Protein AF-A0AAZ3RAZ9-F1 (afdb_monomer_lite)

Radius of gyration: 48.39 Å; chains: 1; bounding box: 94×30×154 Å

pLDDT: mean 79.61, std 17.19, range [35.19, 98.0]

Sequence (248 aa):
VNNCWKNDLCHAQSRCPNQLPKTTVKLRAYICTSLRSNRAVQHELEGDISDKVTAQRIDKRCHHLRKVSDGISYYRGIFTDDNILHSQRQRAVSHKLRDEIEILLSTMSNEMWNQFNTVNVAFTNSMSETTKAKNRLQTHLAKEIFQTEMLIDSLKKALRDKECPLMVVQTRLDESTHRPTVELCRTTHTTEVKEIEDTIHKLHESVMEAENTLQKLVKTKAALEHDLSIKANSLKSFPSTPLLVGYT

Secondary structure (DSSP, 8-state):
-HHHHHHHHHHHHHSS--S--HHHHHHHHHHHHHHHHHHHHHHHHHHHHHHHHHHHHHHHHHHT--TT-TT--------SHHHHHHHHHHHHHHHHHHHHHHHHHHHHHHHHHHHHHHHHHHHHHHHHHHHHHHHHHHHHHHHHHHHHHHHHHHHHHHHHHHHHHHHHHHHHHHHHHTSSS--THHHHHHHHHHHHHHHHHHHHHHHHHHHHHHHHHHHHHHHHHHHHHHHHHHHHTS--S-------

Organism: Oncorhynchus tshawytscha (NCBI:txid74940)

Foldseek 3Di:
DVVVVVVVVVVVVVVPPPPPPPVVVVVVVVVVVLVVVVVVLVVVVVVVVVVVVVVVVVVVVVVPDDPPDPDDDDDDDDDDVVNVVVVVVSVVVVVVVVVVVVVVVVVVVVVVVVVLVVVLVVVVVVVVVVVVVLVVVVVVLVVLLVVLVVVLVVLVVVLVVLVVVLVVLVVVLVVVVPDPDDDPVNVVSVVVNVVSVVVNVVSVVVSVVSVVVSVVSVVVVVVSVVVVVVVVVVVVPDPPDDPCPDPD

Structure (mmCIF, N/CA/C/O backbone):
data_AF-A0AAZ3RAZ9-F1
#
_entry.id   AF-A0AAZ3RAZ9-F1
#
loop_
_atom_site.group_PDB
_atom_site.id
_atom_site.type_symbol
_atom_site.label_atom_id
_atom_site.label_alt_id
_atom_site.label_comp_id
_atom_site.label_asym_id
_atom_site.label_entity_id
_atom_site.label_seq_id
_atom_site.pdbx_PDB_ins_code
_atom_site.Cartn_x
_atom_site.Cartn_y
_atom_site.Cartn_z
_atom_site.occupancy
_atom_site.B_iso_or_equiv
_atom_site.auth_seq_id
_atom_site.auth_comp_id
_atom_site.auth_asym_id
_atom_site.auth_atom_id
_atom_site.pdbx_PDB_model_num
ATOM 1 N N . VAL A 1 1 ? -2.125 13.253 7.226 1.00 46.16 1 VAL A N 1
ATOM 2 C CA . VAL A 1 1 ? -1.883 11.993 6.476 1.00 46.16 1 VAL A CA 1
ATOM 3 C C . VAL A 1 1 ? -1.614 12.236 4.986 1.00 46.16 1 VAL A C 1
ATOM 5 O O . VAL A 1 1 ? -0.707 11.614 4.452 1.00 46.16 1 VAL A O 1
ATOM 8 N N . ASN A 1 2 ? -2.259 13.220 4.341 1.00 39.34 2 ASN A N 1
ATOM 9 C CA . ASN A 1 2 ? -2.015 13.588 2.930 1.00 39.34 2 ASN A CA 1
ATOM 10 C C . ASN A 1 2 ? -0.568 13.985 2.563 1.00 39.34 2 ASN A C 1
ATOM 12 O O . ASN A 1 2 ? -0.180 13.828 1.411 1.00 39.34 2 ASN A O 1
ATOM 16 N N . ASN A 1 3 ? 0.246 14.450 3.517 1.00 40.31 3 ASN A N 1
ATOM 17 C CA . ASN A 1 3 ? 1.623 14.886 3.240 1.00 40.31 3 ASN A CA 1
ATOM 18 C C . ASN A 1 3 ? 2.641 13.736 3.171 1.00 40.31 3 ASN A C 1
ATOM 20 O O . ASN A 1 3 ? 3.676 13.898 2.539 1.00 40.31 3 ASN A O 1
ATOM 24 N N . CYS A 1 4 ? 2.353 12.576 3.773 1.00 39.44 4 CYS A N 1
ATOM 25 C CA . CYS A 1 4 ? 3.265 11.426 3.726 1.00 39.44 4 CYS A CA 1
ATOM 26 C C . CYS A 1 4 ? 3.203 10.752 2.348 1.00 39.44 4 CYS A C 1
ATOM 28 O O . CYS A 1 4 ? 4.223 10.578 1.704 1.00 39.44 4 CYS A O 1
ATOM 30 N N . TRP A 1 5 ? 1.993 10.533 1.820 1.00 40.19 5 TRP A N 1
ATOM 31 C CA . TRP A 1 5 ? 1.785 9.918 0.502 1.00 40.19 5 TRP A CA 1
ATOM 32 C C . TRP A 1 5 ? 2.210 10.820 -0.653 1.00 40.19 5 TRP A C 1
ATOM 34 O O . TRP A 1 5 ? 2.769 10.328 -1.625 1.00 40.19 5 TRP A O 1
ATOM 44 N N . LYS A 1 6 ? 2.004 12.142 -0.544 1.00 40.75 6 LYS A N 1
ATOM 45 C CA . LYS A 1 6 ? 2.563 13.095 -1.514 1.00 40.75 6 LYS A CA 1
ATOM 46 C C . LYS A 1 6 ? 4.088 13.047 -1.506 1.00 40.75 6 LYS A C 1
ATOM 48 O O . LYS A 1 6 ? 4.676 13.071 -2.577 1.00 40.75 6 LYS A O 1
ATOM 53 N N . ASN A 1 7 ? 4.711 12.927 -0.332 1.00 44.19 7 ASN A N 1
ATOM 54 C CA . ASN A 1 7 ? 6.161 12.789 -0.220 1.00 44.19 7 ASN A CA 1
ATOM 55 C C . ASN A 1 7 ? 6.669 11.434 -0.706 1.00 44.19 7 ASN A C 1
ATOM 57 O O . ASN A 1 7 ? 7.716 11.421 -1.329 1.00 44.19 7 ASN A O 1
ATOM 61 N N . ASP A 1 8 ? 5.944 10.334 -0.505 1.00 42.62 8 ASP A N 1
ATOM 62 C CA . ASP A 1 8 ? 6.357 9.000 -0.960 1.00 42.62 8 ASP A CA 1
ATOM 63 C C . ASP A 1 8 ? 6.159 8.820 -2.469 1.00 42.62 8 ASP A C 1
ATOM 65 O O . ASP A 1 8 ? 7.031 8.268 -3.138 1.00 42.62 8 ASP A O 1
ATOM 69 N N . LEU A 1 9 ? 5.075 9.361 -3.041 1.00 39.72 9 LEU A N 1
ATOM 70 C CA . LEU A 1 9 ? 4.884 9.419 -4.493 1.00 39.72 9 LEU A CA 1
ATOM 71 C C . LEU A 1 9 ? 5.899 10.380 -5.129 1.00 39.72 9 LEU A C 1
ATOM 73 O O . LEU A 1 9 ? 6.530 10.023 -6.117 1.00 39.72 9 LEU A O 1
ATOM 77 N N . CYS A 1 10 ? 6.143 11.553 -4.527 1.00 39.25 10 CYS A N 1
ATOM 78 C CA . CYS A 1 10 ? 7.214 12.452 -4.958 1.00 39.25 10 CYS A CA 1
ATOM 79 C C . CYS A 1 10 ? 8.600 11.835 -4.762 1.00 39.25 10 CYS A C 1
ATOM 81 O O . CYS A 1 10 ? 9.463 12.095 -5.589 1.00 39.25 10 CYS A O 1
ATOM 83 N N . HIS A 1 11 ? 8.847 11.011 -3.738 1.00 40.47 11 HIS A N 1
ATOM 84 C CA . HIS A 1 11 ? 10.119 10.310 -3.533 1.00 40.47 11 HIS A CA 1
ATOM 85 C C . HIS A 1 11 ? 10.305 9.150 -4.508 1.00 40.47 11 HIS A C 1
ATOM 87 O O . HIS A 1 11 ? 11.416 8.954 -4.993 1.00 40.47 11 HIS A O 1
ATOM 93 N N . ALA A 1 12 ? 9.241 8.428 -4.858 1.00 42.59 12 ALA A N 1
ATOM 94 C CA . ALA A 1 12 ? 9.261 7.435 -5.927 1.00 42.59 12 ALA A CA 1
ATOM 95 C C . ALA A 1 12 ? 9.465 8.098 -7.301 1.00 42.59 12 ALA A C 1
ATOM 97 O O . ALA A 1 12 ? 10.216 7.591 -8.131 1.00 42.59 12 ALA A O 1
ATOM 98 N N . GLN A 1 13 ? 8.881 9.279 -7.517 1.00 38.94 13 GLN A N 1
ATOM 99 C CA . GLN A 1 13 ? 8.977 10.034 -8.768 1.00 38.94 13 GLN A CA 1
ATOM 100 C C . GLN A 1 13 ? 10.267 10.862 -8.888 1.00 38.94 13 GLN A C 1
ATOM 102 O O . GLN A 1 13 ? 10.727 11.105 -9.997 1.00 38.94 13 GLN A O 1
ATOM 107 N N . SER A 1 14 ? 10.907 11.222 -7.770 1.00 39.34 14 SER A N 1
ATOM 108 C CA . SER A 1 14 ? 12.265 11.795 -7.733 1.00 39.34 14 SER A CA 1
ATOM 109 C C . SER A 1 14 ? 13.372 10.733 -7.685 1.00 39.34 14 SER A C 1
ATOM 111 O O . SER A 1 14 ? 14.520 11.049 -7.992 1.00 39.34 14 SER A O 1
ATOM 113 N N . ARG A 1 15 ? 13.040 9.467 -7.379 1.00 40.44 15 ARG A N 1
ATOM 114 C CA . ARG A 1 15 ? 13.897 8.290 -7.634 1.00 40.44 15 ARG A CA 1
ATOM 115 C C . ARG A 1 15 ? 13.679 7.647 -8.997 1.00 40.44 15 ARG A C 1
ATOM 117 O O . ARG A 1 15 ? 14.471 6.787 -9.364 1.00 40.44 15 ARG A O 1
ATOM 124 N N . CYS A 1 16 ? 12.666 8.053 -9.756 1.00 39.09 16 CYS A N 1
ATOM 125 C CA . CYS A 1 16 ? 12.669 7.832 -11.194 1.00 39.09 16 CYS A CA 1
ATOM 126 C C . CYS A 1 16 ? 13.690 8.815 -11.768 1.00 39.09 16 CYS A C 1
ATOM 128 O O . CYS A 1 16 ? 13.460 10.027 -11.706 1.00 39.09 16 CYS A O 1
ATOM 130 N N . PRO A 1 17 ? 14.832 8.356 -12.302 1.00 44.03 17 PRO A N 1
ATOM 131 C CA . PRO A 1 17 ? 15.705 9.254 -13.016 1.00 44.03 17 PRO A CA 1
ATOM 132 C C . PRO A 1 17 ? 14.925 9.685 -14.262 1.00 44.03 17 PRO A C 1
ATOM 134 O O . PRO A 1 17 ? 14.897 8.984 -15.263 1.00 44.03 17 PRO A O 1
ATOM 137 N N . ASN A 1 18 ? 14.346 10.887 -14.235 1.00 44.31 18 ASN A N 1
ATOM 138 C CA . ASN A 1 18 ? 13.950 11.618 -15.446 1.00 44.31 18 ASN A CA 1
ATOM 139 C C . ASN A 1 18 ? 15.169 11.969 -16.328 1.00 44.31 18 ASN A C 1
ATOM 141 O O . ASN A 1 18 ? 15.064 12.684 -17.321 1.00 44.31 18 ASN A O 1
ATOM 145 N N . GLN A 1 19 ? 16.351 11.460 -15.983 1.00 49.38 19 GLN A N 1
ATOM 146 C CA . GLN A 1 19 ? 17.444 11.284 -16.911 1.00 49.38 19 GLN A CA 1
ATOM 147 C C . GLN A 1 19 ? 17.144 10.054 -17.758 1.00 49.38 19 GLN A C 1
ATOM 149 O O . GLN A 1 19 ? 17.388 8.924 -17.341 1.00 49.38 19 GLN A O 1
ATOM 154 N N . LEU A 1 20 ? 16.699 10.310 -18.993 1.00 49.00 20 LEU A N 1
ATOM 155 C CA . LEU A 1 20 ? 17.083 9.488 -20.140 1.00 49.00 20 LEU A CA 1
ATOM 156 C C . LEU A 1 20 ? 18.480 8.904 -19.850 1.00 49.00 20 LEU A C 1
ATOM 158 O O . LEU A 1 20 ? 19.385 9.698 -19.550 1.00 49.00 20 LEU A O 1
ATOM 162 N N . PRO A 1 21 ? 18.652 7.565 -19.833 1.00 59.22 21 PRO A N 1
ATOM 163 C CA . PRO A 1 21 ? 19.881 6.924 -19.379 1.00 59.22 21 PRO A CA 1
ATOM 164 C C . PRO A 1 21 ? 21.080 7.661 -19.970 1.00 59.22 21 PRO A C 1
ATOM 166 O O . PRO A 1 21 ? 21.053 7.960 -21.161 1.00 59.22 21 PRO A O 1
ATOM 169 N N . LYS A 1 22 ? 22.118 8.009 -19.195 1.00 58.22 22 LYS A N 1
ATOM 170 C CA . LYS A 1 22 ? 23.267 8.810 -19.696 1.00 58.22 22 LYS A CA 1
ATOM 171 C C . LYS A 1 22 ? 23.860 8.256 -21.011 1.00 58.22 22 LYS A C 1
ATOM 173 O O . LYS A 1 22 ? 24.484 8.990 -21.774 1.00 58.22 22 LYS A O 1
ATOM 178 N N . THR A 1 23 ? 23.632 6.973 -21.284 1.00 55.59 23 THR A N 1
ATOM 179 C CA . THR A 1 23 ? 23.879 6.258 -22.540 1.00 55.59 23 THR A CA 1
ATOM 180 C C . THR A 1 23 ? 23.038 6.742 -23.732 1.00 55.59 23 THR A C 1
ATOM 182 O O . THR A 1 23 ? 23.600 6.932 -24.801 1.00 55.59 23 THR A O 1
ATOM 185 N N . THR A 1 24 ? 21.744 7.034 -23.581 1.00 55.00 24 THR A N 1
ATOM 186 C CA . THR A 1 24 ? 20.857 7.538 -24.657 1.00 55.00 24 THR A CA 1
ATOM 187 C C . THR A 1 24 ? 21.245 8.926 -25.180 1.00 55.00 24 THR A C 1
ATOM 189 O O . THR A 1 24 ? 21.227 9.160 -26.389 1.00 55.00 24 THR A O 1
ATOM 192 N N . VAL A 1 25 ? 21.669 9.843 -24.303 1.00 64.69 25 VAL A N 1
ATOM 193 C CA . VAL A 1 25 ? 22.163 11.173 -24.714 1.00 64.69 25 VAL A CA 1
ATOM 194 C C . VAL A 1 25 ? 23.488 11.049 -25.475 1.00 64.69 25 VAL A C 1
ATOM 196 O O . VAL A 1 25 ? 23.673 11.696 -26.508 1.00 64.69 25 VAL A O 1
ATOM 199 N N . LYS A 1 26 ? 24.384 10.165 -25.015 1.00 68.25 26 LYS A N 1
ATOM 200 C CA . LYS A 1 26 ? 25.640 9.846 -25.712 1.00 68.25 26 LYS A CA 1
ATOM 201 C C . LYS A 1 26 ? 25.393 9.183 -27.071 1.00 68.25 26 LYS A C 1
ATOM 203 O O . LYS A 1 26 ? 26.018 9.580 -28.050 1.00 68.25 26 LYS A O 1
ATOM 208 N N . LEU A 1 27 ? 24.447 8.245 -27.147 1.00 63.56 27 LEU A N 1
ATOM 209 C CA . LEU A 1 27 ? 24.055 7.547 -28.374 1.00 63.56 27 LEU A CA 1
ATOM 210 C C . LEU A 1 27 ? 23.570 8.534 -29.442 1.00 63.56 27 LEU A C 1
ATOM 212 O O . LEU A 1 27 ? 24.045 8.510 -30.575 1.00 63.56 27 LEU A O 1
ATOM 216 N N . ARG A 1 28 ? 22.674 9.457 -29.073 1.00 73.00 28 ARG A N 1
ATOM 217 C CA . ARG A 1 28 ? 22.153 10.472 -29.998 1.00 73.00 28 ARG A CA 1
ATOM 218 C C . ARG A 1 28 ? 23.264 11.363 -30.555 1.00 73.00 28 ARG A C 1
ATOM 220 O O . ARG A 1 28 ? 23.291 11.620 -31.756 1.00 73.00 28 ARG A O 1
ATOM 227 N N . ALA A 1 29 ? 24.181 11.826 -29.705 1.00 72.75 29 ALA A N 1
ATOM 228 C CA . ALA A 1 29 ? 25.306 12.657 -30.137 1.00 72.75 29 ALA A CA 1
ATOM 229 C C . ALA A 1 29 ? 26.246 11.898 -31.089 1.00 72.75 29 ALA A C 1
ATOM 231 O O . ALA A 1 29 ? 26.673 12.438 -32.113 1.00 72.75 29 ALA A O 1
ATOM 232 N N . TYR A 1 30 ? 26.516 10.631 -30.781 1.00 73.75 30 TYR A N 1
ATOM 233 C CA . TYR A 1 30 ? 27.360 9.771 -31.596 1.00 73.75 30 TYR A CA 1
ATOM 234 C C . TYR A 1 30 ? 26.738 9.497 -32.980 1.00 73.75 30 TYR A C 1
ATOM 236 O O . TYR A 1 30 ? 27.384 9.724 -34.005 1.00 73.75 30 TYR A O 1
ATOM 244 N N . ILE A 1 31 ? 25.454 9.117 -33.032 1.00 73.94 31 ILE A N 1
ATOM 245 C CA . ILE A 1 31 ? 24.715 8.867 -34.284 1.00 73.94 31 ILE A CA 1
ATOM 246 C C . ILE A 1 31 ? 24.687 10.121 -35.166 1.00 73.94 31 ILE A C 1
ATOM 248 O O . ILE A 1 31 ? 25.007 10.050 -36.352 1.00 73.94 31 ILE A O 1
ATOM 252 N N . CYS A 1 32 ? 24.368 11.287 -34.596 1.00 78.69 32 CYS A N 1
ATOM 253 C CA . CYS A 1 32 ? 24.348 12.550 -35.338 1.00 78.69 32 CYS A CA 1
ATOM 254 C C . CYS A 1 32 ? 25.708 12.889 -35.966 1.00 78.69 32 CYS A C 1
ATOM 256 O O . CYS A 1 32 ? 25.762 13.440 -37.065 1.00 78.69 32 CYS A O 1
ATOM 258 N N . THR A 1 33 ? 26.802 12.567 -35.277 1.00 80.56 33 THR A N 1
ATOM 259 C CA . THR A 1 33 ? 28.162 12.836 -35.760 1.00 80.56 33 THR A CA 1
ATOM 260 C C . THR A 1 33 ? 28.535 11.878 -36.893 1.00 80.56 33 THR A C 1
ATOM 262 O O . THR A 1 33 ? 29.044 12.310 -37.927 1.00 80.56 33 THR A O 1
ATOM 265 N N . SER A 1 34 ? 28.187 10.596 -36.751 1.00 72.50 34 SER A N 1
ATOM 266 C CA . SER A 1 34 ? 28.401 9.577 -37.784 1.00 72.50 34 SER A CA 1
ATOM 267 C C . SER A 1 34 ? 27.614 9.871 -39.069 1.00 72.50 34 SER A C 1
ATOM 269 O O . SER A 1 34 ? 28.180 9.846 -40.161 1.00 72.50 34 SER A O 1
ATOM 271 N N . LEU A 1 35 ? 26.335 10.252 -38.954 1.00 82.31 35 LEU A N 1
ATOM 272 C CA . LEU A 1 35 ? 25.501 10.618 -40.108 1.00 82.31 35 LEU A CA 1
ATOM 273 C C . LEU A 1 35 ? 26.071 11.809 -40.889 1.00 82.31 35 LEU A C 1
ATOM 275 O O . LEU A 1 35 ? 26.029 11.814 -42.118 1.00 82.31 35 LEU A O 1
ATOM 279 N N . ARG A 1 36 ? 26.639 12.801 -40.192 1.00 85.25 36 ARG A N 1
ATOM 280 C CA . ARG A 1 36 ? 27.298 13.949 -40.834 1.00 85.25 36 ARG A CA 1
ATOM 281 C C . ARG A 1 36 ? 28.539 13.528 -41.618 1.00 85.25 36 ARG A C 1
ATOM 283 O O . ARG A 1 36 ? 28.706 13.975 -42.747 1.00 85.25 36 ARG A O 1
ATOM 290 N N . SER A 1 37 ? 29.368 12.651 -41.052 1.00 80.44 37 SER A N 1
ATOM 291 C CA . SER A 1 37 ? 30.570 12.149 -41.728 1.00 80.44 37 SER A CA 1
ATOM 292 C C . SER A 1 37 ? 30.227 11.304 -42.960 1.00 80.44 37 SER A C 1
ATOM 294 O O . SER A 1 37 ? 30.801 11.522 -44.022 1.00 80.44 37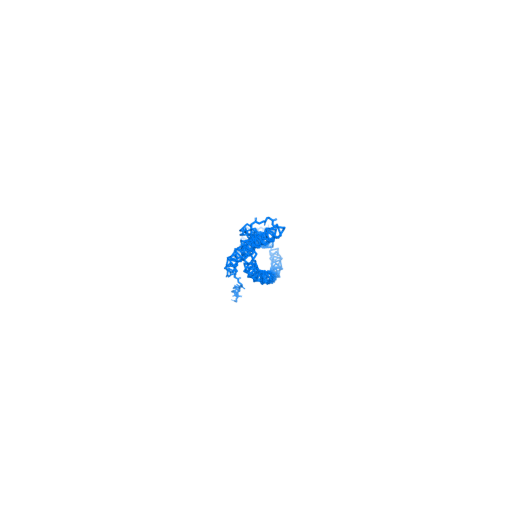 SER A O 1
ATOM 296 N N . ASN A 1 38 ? 29.229 10.418 -42.870 1.00 79.81 38 ASN A N 1
ATOM 297 C CA . ASN A 1 38 ? 28.792 9.611 -44.015 1.00 79.81 38 ASN A CA 1
ATOM 298 C C . ASN A 1 38 ? 28.234 10.472 -45.155 1.00 79.81 38 ASN A C 1
ATOM 300 O O . ASN A 1 38 ? 28.500 10.196 -46.321 1.00 79.81 38 ASN A O 1
ATOM 304 N N . ARG A 1 39 ? 27.495 11.536 -44.822 1.00 87.69 39 ARG A N 1
ATOM 305 C CA . ARG A 1 39 ? 26.964 12.470 -45.819 1.00 87.69 39 ARG A CA 1
ATOM 306 C C . ARG A 1 39 ? 28.066 13.282 -46.505 1.00 87.69 39 ARG A C 1
ATOM 308 O O . ARG A 1 39 ? 27.949 13.558 -47.692 1.00 87.69 39 ARG A O 1
ATOM 315 N N . ALA A 1 40 ? 29.133 13.635 -45.788 1.00 84.81 40 ALA A N 1
ATOM 316 C CA . ALA A 1 40 ? 30.298 14.294 -46.380 1.00 84.81 40 ALA A CA 1
ATOM 317 C C . ALA A 1 40 ? 31.011 13.378 -47.390 1.00 84.81 40 ALA A C 1
ATOM 319 O O . ALA A 1 40 ? 31.216 13.778 -48.531 1.00 84.81 40 ALA A O 1
ATOM 320 N N . VAL A 1 41 ? 31.273 12.122 -47.013 1.00 79.88 41 VAL A N 1
ATOM 321 C CA . VAL A 1 41 ? 31.887 11.123 -47.910 1.00 79.88 41 VAL A CA 1
ATOM 322 C C . VAL A 1 41 ? 31.002 10.835 -49.125 1.00 79.88 41 VAL A C 1
ATOM 324 O O . VAL A 1 41 ? 31.504 10.670 -50.232 1.00 79.88 41 VAL A O 1
ATOM 327 N N . GLN A 1 42 ? 29.678 10.794 -48.950 1.00 85.75 42 GLN A N 1
ATOM 328 C CA . GLN A 1 42 ? 28.752 10.649 -50.074 1.00 85.75 42 GLN A CA 1
ATOM 329 C C . GLN A 1 42 ? 28.907 11.798 -51.080 1.00 85.75 42 GLN A C 1
ATOM 331 O O . GLN A 1 42 ? 29.004 11.537 -52.275 1.00 85.75 42 GLN A O 1
ATOM 336 N N . HIS A 1 43 ? 28.967 13.045 -50.608 1.00 87.81 43 HIS A N 1
ATOM 337 C CA . HIS A 1 43 ? 29.163 14.199 -51.485 1.00 87.81 43 HIS A CA 1
ATOM 338 C C . HIS A 1 43 ? 30.512 14.166 -52.214 1.00 87.81 43 HIS A C 1
ATOM 340 O O . HIS A 1 43 ? 30.565 14.511 -53.392 1.00 87.81 43 HIS A O 1
ATOM 346 N N . GLU A 1 44 ? 31.583 13.713 -51.558 1.00 83.06 44 GLU A N 1
ATOM 347 C CA . GLU A 1 44 ? 32.884 13.517 -52.213 1.00 83.06 44 GLU A CA 1
ATOM 348 C C . GLU A 1 44 ? 32.805 12.462 -53.326 1.00 83.06 44 GLU A C 1
ATOM 350 O O . GLU A 1 44 ? 33.275 12.697 -54.434 1.00 83.06 44 GLU A O 1
ATOM 355 N N . LEU A 1 45 ? 32.131 11.333 -53.081 1.00 79.81 45 LEU A N 1
ATOM 356 C CA . LEU A 1 45 ? 31.944 10.280 -54.085 1.00 79.81 45 LEU A CA 1
ATOM 357 C C . LEU A 1 45 ? 31.074 10.722 -55.271 1.00 79.81 45 LEU A C 1
ATOM 359 O O . LEU A 1 45 ? 31.333 10.333 -56.410 1.00 79.81 45 LEU A O 1
ATOM 363 N N . GLU A 1 46 ? 30.035 11.517 -55.017 1.00 84.75 46 GLU A N 1
ATOM 364 C CA . GLU A 1 46 ? 29.214 12.131 -56.066 1.00 84.75 46 GLU A CA 1
ATOM 365 C C . GLU A 1 46 ? 30.051 13.091 -56.931 1.00 84.75 46 GLU A C 1
ATOM 367 O O . GLU A 1 46 ? 29.916 13.087 -58.159 1.00 84.75 46 GLU A O 1
ATOM 372 N N . GLY A 1 47 ? 30.965 13.844 -56.304 1.00 81.56 47 GLY A 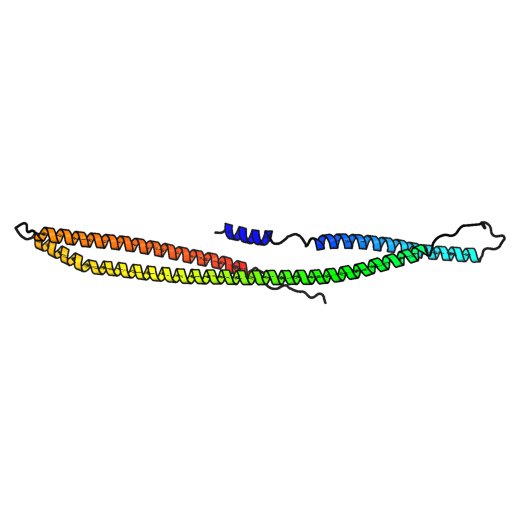N 1
ATOM 373 C CA . GLY A 1 47 ? 31.982 14.652 -56.981 1.00 81.56 47 GLY A CA 1
ATOM 374 C C . GLY A 1 47 ? 32.903 13.807 -57.862 1.00 81.56 47 GLY A C 1
ATOM 375 O O . GLY A 1 47 ? 32.976 14.043 -59.067 1.00 81.56 47 GLY A O 1
ATOM 376 N N . ASP A 1 48 ? 33.497 12.748 -57.307 1.00 81.50 48 ASP A N 1
ATOM 377 C CA . ASP A 1 48 ? 34.382 11.821 -58.028 1.00 81.50 48 ASP A CA 1
ATOM 378 C C . ASP A 1 48 ? 33.701 11.194 -59.260 1.00 81.50 48 ASP A C 1
ATOM 380 O O . ASP A 1 48 ? 34.335 10.972 -60.293 1.00 81.50 48 ASP A O 1
ATOM 384 N N . ILE A 1 49 ? 32.401 10.884 -59.185 1.00 80.12 49 ILE A N 1
ATOM 385 C CA . ILE A 1 49 ? 31.644 10.355 -60.331 1.00 80.12 49 ILE A CA 1
ATOM 386 C C . ILE A 1 49 ? 31.523 11.409 -61.439 1.00 80.12 49 ILE A C 1
ATOM 388 O O . ILE A 1 49 ? 31.737 11.089 -62.612 1.00 80.12 49 ILE A O 1
ATOM 392 N N . SER A 1 50 ? 31.210 12.657 -61.086 1.00 79.25 50 SER A N 1
ATOM 393 C CA . SER A 1 50 ? 31.175 13.777 -62.036 1.00 79.25 50 SER A CA 1
ATOM 394 C C . SER A 1 50 ? 32.554 14.025 -62.661 1.00 79.25 50 SER A C 1
ATOM 396 O O . SER A 1 50 ? 32.685 14.206 -63.879 1.00 79.25 50 SER A O 1
ATOM 398 N N . ASP A 1 51 ? 33.604 13.938 -61.849 1.00 80.94 51 ASP A N 1
ATOM 399 C CA . ASP A 1 51 ? 34.983 14.102 -62.292 1.00 80.94 51 ASP A CA 1
ATOM 400 C C . ASP A 1 51 ? 35.422 12.959 -63.206 1.00 80.94 51 ASP A C 1
ATOM 402 O O . ASP A 1 51 ? 36.092 13.214 -64.202 1.00 80.94 51 ASP A O 1
ATOM 406 N N . LYS A 1 52 ? 34.953 11.721 -62.992 1.00 82.00 52 LYS A N 1
ATOM 407 C CA . LYS A 1 52 ? 35.177 10.597 -63.921 1.00 82.00 52 LYS A CA 1
ATOM 408 C C . LYS A 1 52 ? 34.540 10.814 -65.294 1.00 82.00 52 LYS A C 1
ATOM 410 O O . LYS A 1 52 ? 35.130 10.422 -66.301 1.00 82.00 52 LYS A O 1
ATOM 415 N N . VAL A 1 53 ? 33.375 11.461 -65.375 1.00 79.00 53 VAL A N 1
ATOM 416 C CA . VAL A 1 53 ? 32.758 11.830 -66.667 1.00 79.00 53 VAL A CA 1
ATOM 417 C C . VAL A 1 53 ? 33.602 12.887 -67.384 1.00 79.00 53 VAL A C 1
ATOM 419 O O . VAL A 1 53 ? 33.800 12.820 -68.601 1.00 79.00 53 VAL A O 1
ATOM 422 N N . THR A 1 54 ? 34.138 13.847 -66.632 1.00 80.38 54 THR A N 1
ATOM 423 C CA . THR A 1 54 ? 35.045 14.874 -67.157 1.00 80.38 54 THR A CA 1
ATOM 424 C C . THR A 1 54 ? 36.383 14.268 -67.585 1.00 80.38 54 THR A C 1
ATOM 426 O O . THR A 1 54 ? 36.844 14.545 -68.692 1.00 80.38 54 THR A O 1
ATOM 429 N N . ALA A 1 55 ? 36.949 13.362 -66.788 1.00 80.06 55 ALA A N 1
ATOM 430 C CA . ALA A 1 55 ? 38.145 12.591 -67.107 1.00 80.06 55 ALA A CA 1
ATOM 431 C C . ALA A 1 55 ? 37.947 11.780 -68.390 1.00 80.06 55 ALA A C 1
ATOM 433 O O . ALA A 1 55 ? 38.758 11.888 -69.298 1.00 80.06 55 ALA A O 1
ATOM 434 N N . GLN A 1 56 ? 36.807 11.103 -68.563 1.00 81.94 56 GLN A N 1
ATOM 435 C CA . GLN A 1 56 ? 36.501 10.382 -69.802 1.00 81.94 56 GLN A CA 1
ATOM 436 C C . GLN A 1 56 ? 36.444 11.314 -71.029 1.00 81.94 56 GLN A C 1
ATOM 438 O O . GLN A 1 56 ? 36.840 10.929 -72.132 1.00 81.94 56 GLN A O 1
ATOM 443 N N . ARG A 1 57 ? 35.939 12.547 -70.878 1.00 80.81 57 ARG A N 1
ATOM 444 C CA . ARG A 1 57 ? 35.963 13.553 -71.958 1.00 80.81 57 ARG A CA 1
ATOM 445 C C . ARG A 1 57 ? 37.389 14.008 -72.267 1.00 80.81 57 ARG A C 1
ATOM 447 O O . ARG A 1 57 ? 37.726 14.161 -73.441 1.00 80.81 57 ARG A O 1
ATOM 454 N N . ILE A 1 58 ? 38.210 14.201 -71.237 1.00 80.25 58 ILE A N 1
ATOM 455 C CA . ILE A 1 58 ? 39.632 14.531 -71.369 1.00 80.25 58 ILE A CA 1
ATOM 456 C C . ILE A 1 58 ? 40.376 13.377 -72.052 1.00 80.25 58 ILE A C 1
ATOM 458 O O . ILE A 1 58 ? 41.078 13.630 -73.020 1.00 80.25 58 ILE A O 1
ATOM 462 N N . ASP A 1 59 ? 40.139 12.122 -71.669 1.00 81.94 59 ASP A N 1
ATOM 463 C CA . ASP A 1 59 ? 40.737 10.932 -72.286 1.00 81.94 59 ASP A CA 1
ATOM 464 C C . ASP A 1 59 ? 40.365 10.812 -73.763 1.00 81.94 59 ASP A C 1
ATOM 466 O O . ASP A 1 59 ? 41.227 10.582 -74.612 1.00 81.94 59 ASP A O 1
ATOM 470 N N . LYS A 1 60 ? 39.089 11.047 -74.103 1.00 82.75 60 LYS A N 1
ATOM 471 C CA . LYS A 1 60 ? 38.653 11.122 -75.503 1.00 82.75 60 LYS A CA 1
ATOM 472 C C . LYS A 1 60 ? 39.393 12.226 -76.246 1.00 82.75 60 LYS A C 1
ATOM 474 O O . LYS A 1 60 ? 39.827 11.995 -77.366 1.00 82.75 60 LYS A O 1
ATOM 479 N N . ARG A 1 61 ? 39.573 13.411 -75.659 1.00 79.31 61 ARG A N 1
ATOM 480 C CA . ARG A 1 61 ? 40.361 14.491 -76.275 1.00 79.31 61 ARG A CA 1
ATOM 481 C C . ARG A 1 61 ? 41.825 14.078 -76.454 1.00 79.31 61 ARG A C 1
ATOM 483 O O . ARG A 1 61 ? 42.354 14.253 -77.547 1.00 79.31 61 ARG A O 1
ATOM 490 N N . CYS A 1 62 ? 42.442 13.491 -75.430 1.00 73.62 62 CYS A N 1
ATOM 491 C CA . CYS A 1 62 ? 43.815 12.993 -75.448 1.00 73.62 62 CYS A CA 1
ATOM 492 C C . CYS A 1 62 ? 44.032 11.929 -76.529 1.00 73.62 62 CYS A C 1
ATOM 494 O O . CYS A 1 62 ? 45.040 11.978 -77.227 1.00 73.62 62 CYS A O 1
ATOM 496 N N . HIS A 1 63 ? 43.065 11.029 -76.738 1.00 78.19 63 HIS A N 1
ATOM 497 C CA . HIS A 1 63 ? 43.114 10.014 -77.795 1.00 78.19 63 HIS A CA 1
ATOM 498 C C . HIS A 1 63 ? 43.254 10.615 -79.205 1.00 78.19 63 HIS A C 1
ATOM 500 O O . HIS A 1 63 ? 43.886 10.016 -80.071 1.00 78.19 63 HIS A O 1
ATOM 506 N N . HIS A 1 64 ? 42.704 11.811 -79.439 1.00 77.88 64 HIS A N 1
ATOM 507 C CA . HIS A 1 64 ? 42.773 12.498 -80.733 1.00 77.88 64 HIS A CA 1
ATOM 508 C C . HIS A 1 64 ? 43.983 13.444 -80.871 1.00 77.88 64 HIS A C 1
ATOM 510 O O . HIS A 1 64 ? 44.144 14.067 -81.927 1.00 77.88 64 HIS A O 1
ATOM 516 N N . LEU A 1 65 ? 44.832 13.577 -79.842 1.00 78.62 65 LEU A N 1
ATOM 517 C CA . LEU A 1 65 ? 46.033 14.414 -79.901 1.00 78.62 65 LEU A CA 1
ATOM 518 C C . LEU A 1 65 ? 47.099 13.780 -80.803 1.00 78.62 65 LEU A C 1
ATOM 520 O O . LEU A 1 65 ? 47.334 12.573 -80.794 1.00 78.62 65 LEU A O 1
ATOM 524 N N . ARG A 1 66 ? 47.782 14.619 -81.582 1.00 73.00 66 ARG A N 1
ATOM 525 C CA . ARG A 1 66 ? 48.921 14.251 -82.435 1.00 73.00 66 ARG A CA 1
ATOM 526 C C . ARG A 1 66 ? 50.133 15.088 -82.036 1.00 73.00 66 ARG A C 1
ATOM 528 O O . ARG A 1 66 ? 49.993 16.102 -81.367 1.00 73.00 66 ARG A O 1
ATOM 535 N N . LYS A 1 67 ? 51.333 14.709 -82.484 1.00 69.19 67 LYS A N 1
ATOM 536 C CA . LYS A 1 67 ? 52.599 15.383 -82.110 1.00 69.19 67 LYS A CA 1
ATOM 537 C C . LYS A 1 67 ? 52.663 16.887 -82.444 1.00 69.19 67 LYS A C 1
ATOM 539 O O . LYS A 1 67 ? 53.513 17.578 -81.907 1.00 69.19 67 LYS A O 1
ATOM 544 N N . VAL A 1 68 ? 51.786 17.365 -83.327 1.00 70.44 68 VAL A N 1
ATOM 545 C CA . VAL A 1 68 ? 51.650 18.772 -83.753 1.00 70.44 68 VAL A CA 1
ATOM 546 C C . VAL A 1 68 ? 50.433 19.475 -83.135 1.00 70.44 68 VAL A C 1
ATOM 548 O O . VAL A 1 68 ? 50.085 20.574 -83.546 1.00 70.44 68 VAL A O 1
ATOM 551 N N . SER A 1 69 ? 49.733 18.839 -82.195 1.00 76.62 69 SER A N 1
ATOM 552 C CA . SER A 1 69 ? 48.595 19.455 -81.513 1.00 76.62 69 SER A CA 1
ATOM 553 C C . SER A 1 69 ? 49.066 20.510 -80.507 1.00 76.62 69 SER A C 1
ATOM 555 O O . SER A 1 69 ? 49.978 20.254 -79.722 1.00 76.62 69 SER A O 1
ATOM 557 N N . ASP A 1 70 ? 48.412 21.672 -80.507 1.00 62.31 70 ASP A N 1
ATOM 558 C CA . ASP A 1 70 ? 48.705 22.764 -79.574 1.00 62.31 70 ASP A CA 1
ATOM 559 C C . ASP A 1 70 ? 48.424 22.377 -78.113 1.00 62.31 70 ASP A C 1
ATOM 561 O O . ASP A 1 70 ? 47.427 21.717 -77.800 1.00 62.31 70 ASP A O 1
ATOM 565 N N . GLY A 1 71 ? 49.296 22.835 -77.207 1.00 70.44 71 GLY A N 1
ATOM 566 C CA . GLY A 1 71 ? 49.134 22.682 -75.756 1.00 70.44 71 GLY A CA 1
ATOM 567 C C . GLY A 1 71 ? 49.728 21.408 -75.137 1.00 70.44 71 GLY A C 1
ATOM 568 O O . GLY A 1 71 ? 49.395 21.088 -73.998 1.00 70.44 71 GLY A O 1
ATOM 569 N N . ILE A 1 72 ? 50.600 20.677 -75.845 1.00 67.69 72 ILE A N 1
ATOM 570 C CA . ILE A 1 72 ? 51.328 19.523 -75.286 1.00 67.69 72 ILE A CA 1
ATOM 571 C C . ILE A 1 72 ? 52.522 20.019 -74.453 1.00 67.69 72 ILE A C 1
ATOM 573 O O . ILE A 1 72 ? 53.434 20.652 -74.978 1.00 67.69 72 ILE A O 1
ATOM 577 N N . SER A 1 73 ? 52.529 19.709 -73.155 1.00 71.06 73 SER A N 1
ATOM 578 C CA . SER A 1 73 ? 53.618 20.018 -72.218 1.00 71.06 73 SER A CA 1
ATOM 579 C C . SER A 1 73 ? 53.758 18.906 -71.169 1.00 71.06 73 SER A C 1
ATOM 581 O O . SER A 1 73 ? 52.904 18.023 -71.073 1.00 71.06 73 SER A O 1
ATOM 583 N N . TYR A 1 74 ? 54.841 18.917 -70.391 1.00 53.25 74 TYR A N 1
ATOM 584 C CA . TYR A 1 74 ? 55.059 17.953 -69.311 1.00 53.25 74 TYR A CA 1
ATOM 585 C C . TYR A 1 74 ? 54.247 18.336 -68.067 1.00 53.25 74 TYR A C 1
ATOM 587 O O . TYR A 1 74 ? 54.434 19.413 -67.504 1.00 53.25 74 TYR A O 1
ATOM 595 N N . TYR A 1 75 ? 53.390 17.422 -67.601 1.00 61.97 75 TYR A N 1
ATOM 596 C CA . TYR A 1 75 ? 52.582 17.585 -66.388 1.00 61.97 75 TYR A CA 1
ATOM 597 C C . TYR A 1 75 ? 52.822 16.420 -65.411 1.00 61.97 75 TYR A C 1
ATOM 599 O O . TYR A 1 75 ? 52.975 15.272 -65.827 1.00 61.97 75 TYR A O 1
ATOM 607 N N . ARG A 1 76 ? 52.867 16.708 -64.101 1.00 55.84 76 ARG A N 1
ATOM 608 C CA . ARG A 1 76 ? 53.005 15.716 -63.012 1.00 55.84 76 ARG A CA 1
ATOM 609 C C . ARG A 1 76 ? 51.615 15.271 -62.531 1.00 55.84 76 ARG A C 1
ATOM 611 O O . ARG A 1 76 ? 50.808 16.124 -62.180 1.00 55.84 76 ARG A O 1
ATOM 618 N N . GLY A 1 77 ? 51.348 13.963 -62.515 1.00 50.94 77 GLY A N 1
ATOM 619 C CA . GLY A 1 77 ? 50.050 13.374 -62.135 1.00 50.94 77 GLY A CA 1
ATOM 620 C C . GLY A 1 77 ? 49.930 13.028 -60.646 1.00 50.94 77 GLY A C 1
ATOM 621 O O . GLY A 1 77 ? 50.947 12.747 -60.008 1.00 50.94 77 GLY A O 1
ATOM 622 N N . ILE A 1 78 ? 48.702 13.056 -60.102 1.00 58.41 78 ILE A N 1
ATOM 623 C CA . ILE A 1 78 ? 48.416 12.856 -58.672 1.00 58.41 78 ILE A CA 1
ATOM 624 C C . ILE A 1 78 ? 47.037 12.174 -58.394 1.00 58.41 78 ILE A C 1
ATOM 626 O O . ILE A 1 78 ? 46.029 12.579 -58.961 1.00 58.41 78 ILE A O 1
ATOM 630 N N . PHE A 1 79 ? 47.080 11.193 -57.465 1.00 60.81 79 PHE A N 1
ATOM 631 C CA . PHE A 1 79 ? 46.102 10.553 -56.537 1.00 60.81 79 PHE A CA 1
ATOM 632 C C . PHE A 1 79 ? 44.748 9.965 -57.006 1.00 60.81 79 PHE A C 1
ATOM 634 O O . PHE A 1 79 ? 43.724 10.636 -56.985 1.00 60.81 79 PHE A O 1
ATOM 641 N N . THR A 1 80 ? 44.714 8.635 -57.197 1.00 63.47 80 THR A N 1
ATOM 642 C CA . THR A 1 80 ? 43.480 7.806 -57.232 1.00 63.47 80 THR A CA 1
ATOM 643 C C . THR A 1 80 ? 43.461 6.729 -56.131 1.00 63.47 80 THR A C 1
ATOM 645 O O . THR A 1 80 ? 42.397 6.379 -55.620 1.00 63.47 80 THR A O 1
ATOM 648 N N . ASP A 1 81 ? 44.632 6.227 -55.721 1.00 68.88 81 ASP A N 1
ATOM 649 C CA . ASP A 1 81 ? 44.751 5.159 -54.714 1.00 68.88 81 ASP A CA 1
ATOM 650 C C . ASP A 1 81 ? 44.418 5.628 -53.289 1.00 68.88 81 ASP A C 1
ATOM 652 O O . ASP A 1 81 ? 43.860 4.863 -52.498 1.00 68.88 81 ASP A O 1
ATOM 656 N N . ASP A 1 82 ? 44.672 6.901 -52.973 1.00 75.69 82 ASP A N 1
ATOM 657 C CA . ASP A 1 82 ? 44.352 7.477 -51.662 1.00 75.69 82 ASP A CA 1
ATOM 658 C C . ASP A 1 82 ? 42.839 7.509 -51.401 1.00 75.69 82 ASP A C 1
ATOM 660 O O . ASP A 1 82 ? 42.407 7.165 -50.299 1.00 75.69 82 ASP A O 1
ATOM 664 N N . ASN A 1 83 ? 42.018 7.802 -52.418 1.00 74.56 83 ASN A N 1
ATOM 665 C CA . ASN A 1 83 ? 40.553 7.776 -52.301 1.00 74.56 83 ASN A CA 1
ATOM 666 C C . ASN A 1 83 ? 40.040 6.349 -52.049 1.00 74.56 83 ASN A C 1
ATOM 668 O O . ASN A 1 83 ? 39.146 6.131 -51.225 1.00 74.56 83 ASN A O 1
ATOM 672 N N . ILE A 1 84 ? 40.636 5.350 -52.713 1.00 77.44 84 ILE A N 1
ATOM 673 C CA . ILE A 1 84 ? 40.281 3.936 -52.525 1.00 77.44 84 ILE A CA 1
ATOM 674 C C . ILE A 1 84 ? 40.635 3.488 -51.104 1.00 77.44 84 ILE A C 1
ATOM 676 O O . ILE A 1 84 ? 39.800 2.891 -50.415 1.00 77.44 84 ILE A O 1
ATOM 680 N N . LEU A 1 85 ? 41.844 3.804 -50.637 1.00 82.81 85 LEU A N 1
ATOM 681 C CA . LEU A 1 85 ? 42.306 3.444 -49.299 1.00 82.81 85 LEU A CA 1
ATOM 682 C C . LEU A 1 85 ? 41.500 4.162 -48.206 1.00 82.81 85 LEU A C 1
ATOM 684 O O . LEU A 1 85 ? 41.137 3.548 -47.199 1.00 82.81 85 LEU A O 1
ATOM 688 N N . HIS A 1 86 ? 41.166 5.438 -48.414 1.00 78.50 86 HIS A N 1
ATOM 689 C CA . HIS A 1 86 ? 40.309 6.208 -47.516 1.00 78.50 86 HIS A CA 1
ATOM 690 C C . HIS A 1 86 ? 38.904 5.595 -47.418 1.00 78.50 86 HIS A C 1
ATOM 692 O O . HIS A 1 86 ? 38.421 5.320 -46.316 1.00 78.50 86 HIS A O 1
ATOM 698 N N . SER A 1 87 ? 38.287 5.261 -48.558 1.00 78.56 87 SER A N 1
ATOM 699 C CA . SER A 1 87 ? 36.979 4.595 -48.613 1.00 78.56 87 SER A CA 1
ATOM 700 C C . SER A 1 87 ? 36.975 3.238 -47.897 1.00 78.56 87 SER A C 1
ATOM 702 O O . SER A 1 87 ? 36.034 2.906 -47.170 1.00 78.56 87 SER A O 1
ATOM 704 N N . GLN A 1 88 ? 38.029 2.433 -48.061 1.00 87.00 88 GLN A N 1
ATOM 705 C CA . GLN A 1 88 ? 38.153 1.141 -47.378 1.00 87.00 88 GLN A CA 1
ATOM 706 C C . GLN A 1 88 ? 38.264 1.300 -45.858 1.00 87.00 88 GLN A C 1
ATOM 708 O O . GLN A 1 88 ? 37.549 0.615 -45.121 1.00 87.00 88 GLN A O 1
ATOM 713 N N . ARG A 1 89 ? 39.098 2.235 -45.384 1.00 88.81 89 ARG A N 1
ATOM 714 C CA . ARG A 1 89 ? 39.222 2.544 -43.950 1.00 88.81 89 ARG A CA 1
ATOM 715 C C . ARG A 1 89 ? 37.887 2.993 -43.365 1.00 88.81 89 ARG A C 1
ATOM 717 O O . ARG A 1 89 ? 37.479 2.486 -42.321 1.00 88.81 89 ARG A O 1
ATOM 724 N N . GLN A 1 90 ? 37.175 3.872 -44.064 1.00 84.31 90 GLN A N 1
ATOM 725 C CA . GLN A 1 90 ? 35.897 4.385 -43.585 1.00 84.31 90 GLN A CA 1
ATOM 726 C C . GLN A 1 90 ? 34.816 3.297 -43.516 1.00 84.31 90 GLN A C 1
ATOM 728 O O . GLN A 1 90 ? 34.047 3.251 -42.554 1.00 84.31 90 GLN A O 1
ATOM 733 N N . ARG A 1 91 ? 34.788 2.360 -44.474 1.00 88.44 91 ARG A N 1
ATOM 734 C CA . ARG A 1 91 ? 33.884 1.198 -44.423 1.00 88.44 91 ARG A CA 1
ATOM 735 C C . ARG A 1 91 ? 34.185 0.268 -43.248 1.00 88.44 91 ARG A C 1
ATOM 737 O O . ARG A 1 91 ? 33.245 -0.174 -42.594 1.00 88.44 91 ARG A O 1
ATOM 744 N N . ALA A 1 92 ? 35.458 0.014 -42.942 1.00 92.00 92 ALA A N 1
ATOM 745 C CA . ALA A 1 92 ? 35.844 -0.805 -41.790 1.00 92.00 92 ALA A CA 1
ATOM 746 C C . ALA A 1 92 ? 35.413 -0.164 -40.457 1.00 92.00 92 ALA A C 1
ATOM 748 O O . ALA A 1 92 ? 34.850 -0.839 -39.596 1.00 92.00 92 ALA A O 1
ATOM 749 N N . VAL A 1 93 ? 35.602 1.153 -40.314 1.00 91.50 93 VAL A N 1
ATOM 750 C CA . VAL A 1 93 ? 35.126 1.911 -39.144 1.00 91.50 93 VAL A CA 1
ATOM 751 C C . VAL A 1 93 ? 33.598 1.875 -39.050 1.00 91.50 93 VAL A C 1
ATOM 753 O O . VAL A 1 93 ? 33.054 1.646 -37.971 1.00 91.50 93 VAL A O 1
ATOM 756 N N . SER A 1 94 ? 32.895 2.046 -40.175 1.00 92.44 94 SER A N 1
ATOM 757 C CA . SER A 1 94 ? 31.430 1.983 -40.213 1.00 92.44 94 SER A CA 1
ATOM 758 C C . SER A 1 94 ? 30.891 0.607 -39.816 1.00 92.44 94 SER A C 1
ATOM 760 O O . SER A 1 94 ? 29.906 0.542 -39.087 1.00 92.44 94 SER A O 1
ATOM 762 N N . HIS A 1 95 ? 31.536 -0.480 -40.250 1.00 92.75 95 HIS A N 1
ATOM 763 C CA . HIS A 1 95 ? 31.147 -1.839 -39.867 1.00 92.75 95 HIS A CA 1
ATOM 764 C C . HIS A 1 95 ? 31.268 -2.047 -38.360 1.00 92.75 95 HIS A C 1
ATOM 766 O O . HIS A 1 95 ? 30.282 -2.377 -37.711 1.00 92.75 95 HIS A O 1
ATOM 772 N N . LYS A 1 96 ? 32.448 -1.761 -37.797 1.00 93.62 96 LYS A N 1
ATOM 773 C CA . LYS A 1 96 ? 32.693 -1.895 -36.356 1.00 93.62 96 LYS A CA 1
ATOM 774 C C . LYS A 1 96 ? 31.675 -1.104 -35.534 1.00 93.62 96 LYS A C 1
ATOM 776 O O . LYS A 1 96 ? 31.187 -1.578 -34.516 1.00 93.62 96 LYS A O 1
ATOM 781 N N . LEU A 1 97 ? 31.324 0.093 -35.998 1.00 90.00 97 LEU A N 1
ATOM 782 C CA . LEU A 1 97 ? 30.311 0.903 -35.344 1.00 90.00 97 LEU A CA 1
ATOM 783 C C . LEU A 1 97 ? 28.919 0.250 -35.370 1.00 90.00 97 LEU A C 1
ATOM 785 O O . LEU A 1 97 ? 28.191 0.328 -34.385 1.00 90.00 97 LEU A O 1
ATOM 789 N N . ARG A 1 98 ? 28.516 -0.366 -36.484 1.00 93.00 98 ARG A N 1
ATOM 790 C CA . ARG A 1 98 ? 27.220 -1.058 -36.552 1.00 93.00 98 ARG A CA 1
ATOM 791 C C . ARG A 1 98 ? 27.166 -2.215 -35.556 1.00 93.00 98 ARG A C 1
ATOM 793 O O . ARG A 1 98 ? 26.167 -2.321 -34.851 1.00 93.00 98 ARG A O 1
ATOM 800 N N . ASP A 1 99 ? 28.255 -2.971 -35.428 1.00 93.69 99 ASP A N 1
ATOM 801 C CA . ASP A 1 99 ? 28.372 -4.050 -34.440 1.00 93.69 99 ASP A CA 1
ATOM 802 C C . ASP A 1 99 ? 28.242 -3.502 -33.004 1.00 93.69 99 ASP A C 1
ATOM 804 O O . ASP A 1 99 ? 27.484 -4.024 -32.187 1.00 93.69 99 ASP A O 1
ATOM 808 N N . GLU A 1 100 ? 28.926 -2.393 -32.696 1.00 93.00 100 GLU A N 1
ATOM 809 C CA . GLU A 1 100 ? 28.823 -1.724 -31.390 1.00 93.00 100 GLU A CA 1
ATOM 810 C C . GLU A 1 100 ? 27.399 -1.212 -31.105 1.00 93.00 100 GLU A C 1
ATOM 812 O O . GLU A 1 100 ? 26.919 -1.320 -29.973 1.00 93.00 100 GLU A O 1
ATOM 817 N N . ILE A 1 101 ? 26.702 -0.679 -32.117 1.00 89.62 101 ILE A N 1
ATOM 818 C CA . ILE A 1 101 ? 25.307 -0.230 -31.998 1.00 89.62 101 ILE A CA 1
ATOM 819 C C . ILE A 1 101 ? 24.383 -1.414 -31.708 1.00 89.62 101 ILE A C 1
ATOM 821 O O . ILE A 1 101 ? 23.521 -1.299 -30.839 1.00 89.62 101 ILE A O 1
ATOM 825 N N . GLU A 1 102 ? 24.554 -2.541 -32.395 1.00 92.62 102 GLU A N 1
ATOM 826 C CA . GLU A 1 102 ? 23.726 -3.733 -32.195 1.00 92.62 102 GLU A CA 1
ATOM 827 C C . GLU A 1 102 ? 23.899 -4.311 -30.784 1.00 92.62 102 GLU A C 1
ATOM 829 O O . GLU A 1 102 ? 22.912 -4.538 -30.076 1.00 92.62 102 GLU A O 1
ATOM 834 N N . ILE A 1 103 ? 25.148 -4.440 -30.320 1.00 93.19 103 ILE A N 1
ATOM 835 C 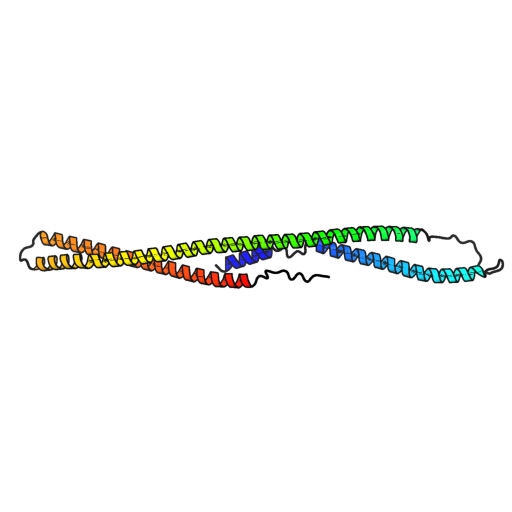CA . ILE A 1 103 ? 25.459 -4.863 -28.947 1.00 93.19 103 ILE A CA 1
ATOM 836 C C . ILE A 1 103 ? 24.813 -3.912 -27.933 1.00 93.19 103 ILE A C 1
ATOM 838 O O . ILE A 1 103 ? 24.215 -4.353 -26.946 1.00 93.19 103 ILE A O 1
ATOM 842 N N . LEU A 1 104 ? 24.906 -2.602 -28.167 1.00 90.94 104 LEU A N 1
ATOM 843 C CA . LEU A 1 104 ? 24.346 -1.600 -27.269 1.00 90.94 104 LEU A CA 1
ATOM 844 C C . LEU A 1 104 ? 22.812 -1.632 -27.245 1.00 90.94 104 LEU A C 1
ATOM 846 O O . LEU A 1 104 ? 22.237 -1.551 -26.162 1.00 90.94 104 LEU A O 1
ATOM 850 N N . LEU A 1 105 ? 22.149 -1.785 -28.395 1.00 90.31 105 LEU A N 1
ATOM 851 C CA . LEU A 1 105 ? 20.690 -1.919 -28.478 1.00 90.31 105 LEU A CA 1
ATOM 852 C C . LEU A 1 105 ? 20.201 -3.162 -27.732 1.00 90.31 105 LEU A C 1
ATOM 854 O O . LEU A 1 105 ? 19.267 -3.068 -26.934 1.00 90.31 105 LEU A O 1
ATOM 858 N N . SER A 1 106 ? 20.871 -4.298 -27.932 1.00 92.00 106 SER A N 1
ATOM 859 C CA . SER A 1 106 ? 20.574 -5.539 -27.214 1.00 92.00 106 SER A CA 1
ATOM 860 C C . SER A 1 106 ? 20.747 -5.365 -25.699 1.00 92.00 106 SER A C 1
ATOM 862 O O . SER A 1 106 ? 19.838 -5.657 -24.918 1.00 92.00 106 SER A O 1
ATOM 864 N N . THR A 1 107 ? 21.865 -4.764 -25.279 1.00 90.06 107 THR A N 1
ATOM 865 C CA . THR A 1 107 ? 22.148 -4.466 -23.866 1.00 90.06 107 THR A CA 1
ATOM 866 C C . THR A 1 107 ? 21.095 -3.535 -23.262 1.00 90.06 107 THR A C 1
ATOM 868 O O . THR A 1 107 ? 20.613 -3.781 -22.159 1.00 90.06 107 THR A O 1
ATOM 871 N N . MET A 1 108 ? 20.699 -2.482 -23.982 1.00 87.19 108 MET A N 1
ATOM 872 C CA . MET A 1 108 ? 19.669 -1.539 -23.543 1.00 87.19 108 MET A CA 1
ATOM 873 C C . MET A 1 108 ? 18.304 -2.205 -23.402 1.00 87.19 108 MET A C 1
ATOM 875 O O . MET A 1 108 ? 17.621 -1.964 -22.411 1.00 87.19 108 MET A O 1
ATOM 879 N N . SER A 1 109 ? 17.913 -3.046 -24.360 1.00 88.62 109 SER A N 1
ATOM 880 C CA . SER A 1 109 ? 16.654 -3.789 -24.293 1.00 88.62 109 SER A CA 1
ATOM 881 C C . SER A 1 109 ? 16.626 -4.704 -23.070 1.00 88.62 109 SER A C 1
ATOM 883 O O . SER A 1 109 ? 15.648 -4.711 -22.322 1.00 88.62 109 SER A O 1
ATOM 885 N N . ASN A 1 110 ? 17.722 -5.425 -22.822 1.00 90.38 110 ASN A N 1
ATOM 886 C CA . ASN A 1 110 ? 17.840 -6.298 -21.660 1.00 90.38 110 ASN A CA 1
ATOM 887 C C . ASN A 1 110 ? 17.810 -5.508 -20.342 1.00 90.38 110 ASN A C 1
ATOM 889 O O . ASN A 1 110 ? 17.114 -5.895 -19.408 1.00 90.38 110 ASN A O 1
ATOM 893 N N . GLU A 1 111 ? 18.501 -4.369 -20.268 1.00 88.81 111 GLU A N 1
ATOM 894 C CA . GLU A 1 111 ? 18.473 -3.503 -19.086 1.00 88.81 111 GLU A CA 1
ATOM 895 C C . GLU A 1 111 ? 17.074 -2.923 -18.839 1.00 88.81 111 GLU A C 1
ATOM 897 O O . GLU A 1 111 ? 16.582 -2.971 -17.716 1.00 88.81 111 GLU A O 1
ATOM 902 N N . MET A 1 112 ? 16.390 -2.433 -19.879 1.00 87.88 112 MET A N 1
ATOM 903 C CA . MET A 1 112 ? 15.012 -1.941 -19.764 1.00 87.88 112 MET A CA 1
ATOM 904 C C . MET A 1 112 ? 14.068 -3.032 -19.257 1.00 87.88 112 MET A C 1
ATOM 906 O O . MET A 1 112 ? 13.237 -2.772 -18.386 1.00 87.88 112 MET A O 1
ATOM 910 N N . TRP A 1 113 ? 14.224 -4.257 -19.759 1.00 89.69 113 TRP A N 1
ATOM 911 C CA . TRP A 1 113 ? 13.454 -5.411 -19.309 1.00 89.69 113 TRP A CA 1
ATOM 912 C C . TRP A 1 113 ? 13.750 -5.775 -17.849 1.00 89.69 113 TRP A C 1
ATOM 914 O O . TRP A 1 113 ? 12.831 -5.984 -17.055 1.00 89.69 113 TRP A O 1
ATOM 924 N N . ASN A 1 114 ? 15.024 -5.784 -17.455 1.00 89.38 114 ASN A N 1
ATOM 925 C CA . ASN A 1 114 ? 15.439 -6.055 -16.080 1.00 89.38 114 ASN A CA 1
ATOM 926 C C . ASN A 1 114 ? 14.929 -4.989 -15.107 1.00 89.38 114 ASN A C 1
ATOM 928 O O . ASN A 1 114 ? 14.418 -5.335 -14.041 1.00 89.38 114 ASN A O 1
ATOM 932 N N . GLN A 1 115 ? 15.014 -3.708 -15.472 1.00 87.25 115 GLN A N 1
ATOM 933 C CA . GLN A 1 115 ? 14.476 -2.604 -14.675 1.00 87.25 115 GLN A CA 1
ATOM 934 C C . GLN A 1 115 ? 12.959 -2.720 -14.534 1.00 87.25 115 GLN A C 1
ATOM 936 O O . GLN A 1 115 ? 12.439 -2.625 -13.424 1.00 87.25 115 GLN A O 1
ATOM 941 N N . PHE A 1 116 ? 12.252 -3.007 -15.630 1.00 85.69 116 PHE A N 1
ATOM 942 C CA . PHE A 1 116 ? 10.810 -3.240 -15.608 1.00 85.69 116 PHE A CA 1
ATOM 943 C C . PHE A 1 116 ? 10.433 -4.374 -14.641 1.00 85.69 116 PHE A C 1
ATOM 945 O O . PHE A 1 116 ? 9.585 -4.190 -13.767 1.00 85.69 116 PHE A O 1
ATOM 952 N N . ASN A 1 117 ? 11.105 -5.525 -14.730 1.00 89.00 117 ASN A N 1
ATOM 953 C CA . ASN A 1 117 ? 10.848 -6.658 -13.839 1.00 89.00 117 ASN A CA 1
ATOM 954 C C . ASN A 1 117 ? 11.194 -6.340 -12.382 1.00 89.00 117 ASN A C 1
ATOM 956 O O . ASN A 1 117 ? 10.405 -6.633 -11.487 1.00 89.00 117 ASN A O 1
ATOM 960 N N . THR A 1 118 ? 12.336 -5.697 -12.139 1.00 87.56 118 THR A N 1
ATOM 961 C CA . THR A 1 118 ? 12.782 -5.316 -10.791 1.00 87.56 118 THR A CA 1
ATOM 962 C C . THR A 1 118 ? 11.777 -4.381 -10.127 1.00 87.56 118 THR A C 1
ATOM 964 O O . THR A 1 118 ? 11.372 -4.617 -8.988 1.00 87.56 118 THR A O 1
ATOM 967 N N . VAL A 1 119 ? 11.322 -3.352 -10.850 1.00 87.75 119 VAL A N 1
ATOM 968 C CA . VAL A 1 119 ? 10.322 -2.402 -10.352 1.00 87.75 119 VAL A CA 1
ATOM 969 C C . VAL A 1 119 ? 8.996 -3.105 -10.081 1.00 87.75 119 VAL A C 1
ATOM 971 O O . VAL A 1 119 ? 8.423 -2.898 -9.015 1.00 87.75 119 VAL A O 1
ATOM 974 N N . ASN A 1 120 ? 8.524 -3.981 -10.971 1.00 87.69 120 ASN A N 1
ATOM 975 C CA . ASN A 1 120 ? 7.262 -4.694 -10.755 1.00 87.69 120 ASN A CA 1
ATOM 976 C C . ASN A 1 120 ? 7.313 -5.670 -9.584 1.00 87.69 120 ASN A C 1
ATOM 978 O O . ASN A 1 120 ? 6.347 -5.760 -8.825 1.00 87.69 120 ASN A O 1
ATOM 982 N N . VAL A 1 121 ? 8.425 -6.384 -9.403 1.00 88.38 121 VAL A N 1
ATOM 983 C CA . VAL A 1 121 ? 8.614 -7.270 -8.249 1.00 88.38 121 VAL A CA 1
ATOM 984 C C . VAL A 1 121 ? 8.642 -6.451 -6.961 1.00 88.38 121 VAL A C 1
ATOM 986 O O . VAL A 1 121 ? 7.906 -6.763 -6.026 1.00 88.38 121 VAL A O 1
ATOM 989 N N . ALA A 1 122 ? 9.423 -5.368 -6.916 1.00 85.88 122 ALA A N 1
ATOM 990 C CA . ALA A 1 122 ? 9.475 -4.479 -5.757 1.00 85.88 122 ALA A CA 1
ATOM 991 C C . ALA A 1 122 ? 8.100 -3.865 -5.441 1.00 85.88 122 ALA A C 1
ATOM 993 O O . ALA A 1 122 ? 7.679 -3.839 -4.283 1.00 85.88 122 ALA A O 1
ATOM 994 N N . PHE A 1 123 ? 7.368 -3.435 -6.470 1.00 84.62 123 PHE A N 1
ATOM 995 C CA . PHE A 1 123 ? 6.022 -2.883 -6.346 1.00 84.62 123 PHE A CA 1
ATOM 996 C C . PHE A 1 123 ? 5.028 -3.925 -5.818 1.00 84.62 123 PHE A C 1
ATOM 998 O O . PHE A 1 123 ? 4.323 -3.665 -4.844 1.00 84.62 123 PHE A O 1
ATOM 1005 N N . THR A 1 124 ? 5.033 -5.135 -6.381 1.00 87.25 124 THR A N 1
ATOM 1006 C CA . THR A 1 124 ? 4.180 -6.252 -5.939 1.00 87.25 124 THR A CA 1
ATOM 1007 C C . THR A 1 124 ? 4.467 -6.637 -4.486 1.00 87.25 124 THR A C 1
ATOM 1009 O O . THR A 1 124 ? 3.540 -6.846 -3.699 1.00 87.25 124 THR A O 1
ATOM 1012 N N . ASN A 1 125 ? 5.744 -6.675 -4.095 1.00 87.19 125 ASN A N 1
ATOM 1013 C CA . ASN A 1 125 ? 6.147 -6.943 -2.716 1.00 87.19 125 ASN A CA 1
ATOM 1014 C C . ASN A 1 125 ? 5.646 -5.850 -1.767 1.00 87.19 125 ASN A C 1
ATOM 1016 O O . ASN A 1 125 ? 4.998 -6.161 -0.768 1.00 87.19 125 ASN A O 1
ATOM 1020 N N . SER A 1 126 ? 5.848 -4.577 -2.116 1.00 86.69 126 SER A N 1
ATOM 1021 C CA . SER A 1 126 ? 5.367 -3.444 -1.318 1.00 86.69 126 SER A CA 1
ATOM 1022 C C . SER A 1 126 ? 3.836 -3.436 -1.177 1.00 86.69 126 SER A C 1
ATOM 1024 O O . SER A 1 126 ? 3.303 -3.193 -0.087 1.00 86.69 126 SER A O 1
ATOM 1026 N N . MET A 1 127 ? 3.103 -3.791 -2.240 1.00 84.81 127 MET A N 1
ATOM 1027 C CA . MET A 1 127 ? 1.647 -3.976 -2.193 1.00 84.81 127 MET A CA 1
ATOM 1028 C C . MET A 1 127 ? 1.242 -5.108 -1.241 1.00 84.81 127 MET A C 1
ATOM 1030 O O . MET A 1 127 ? 0.313 -4.948 -0.442 1.00 84.81 127 MET A O 1
ATOM 1034 N N . SER A 1 128 ? 1.940 -6.244 -1.301 1.00 87.62 128 SER A N 1
ATOM 1035 C CA . SER A 1 128 ? 1.704 -7.396 -0.424 1.00 87.62 128 SER A CA 1
ATOM 1036 C C . SER A 1 128 ? 1.954 -7.046 1.044 1.00 87.62 128 SER A C 1
ATOM 1038 O O . SER A 1 128 ? 1.104 -7.306 1.897 1.00 87.62 128 SER A O 1
ATOM 1040 N N . GLU A 1 129 ? 3.072 -6.387 1.352 1.00 87.81 129 GLU A N 1
ATOM 1041 C CA . GLU A 1 129 ? 3.411 -5.926 2.703 1.00 87.81 129 GLU A CA 1
ATOM 1042 C C . GLU A 1 129 ? 2.382 -4.935 3.248 1.00 87.81 129 GLU A C 1
ATOM 1044 O O . GLU A 1 129 ? 1.872 -5.117 4.357 1.00 87.81 129 GLU A O 1
ATOM 1049 N N . THR A 1 130 ? 2.000 -3.940 2.442 1.00 85.56 130 THR A N 1
ATOM 1050 C CA . THR A 1 130 ? 0.971 -2.955 2.806 1.00 85.56 130 THR A CA 1
ATOM 1051 C C . THR A 1 130 ? -0.369 -3.637 3.093 1.00 85.56 130 THR A C 1
ATOM 1053 O O . THR A 1 130 ? -1.047 -3.306 4.068 1.00 85.56 130 THR A O 1
ATOM 1056 N N . TH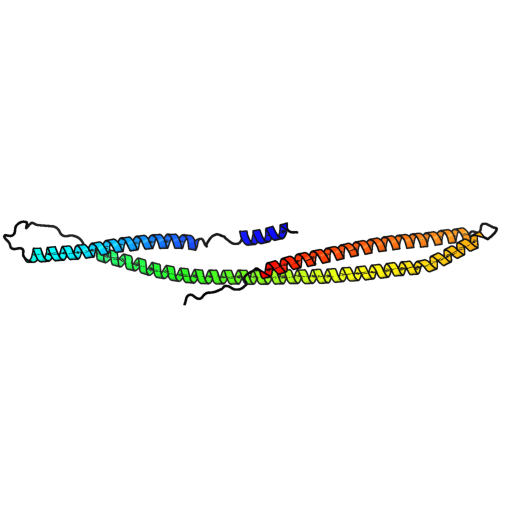R A 1 131 ? -0.739 -4.637 2.290 1.00 86.44 131 THR A N 1
ATOM 1057 C CA . THR A 1 131 ? -1.975 -5.413 2.477 1.00 86.44 131 THR A CA 1
ATOM 1058 C C . THR A 1 131 ? -1.919 -6.273 3.742 1.00 86.44 131 THR A C 1
ATOM 1060 O O . THR A 1 131 ? -2.892 -6.335 4.494 1.00 86.44 131 THR A O 1
ATOM 1063 N N . LYS A 1 132 ? -0.773 -6.894 4.044 1.00 88.94 132 LYS A N 1
ATOM 1064 C CA . LYS A 1 132 ? -0.576 -7.658 5.286 1.00 88.94 132 LYS A CA 1
ATOM 1065 C C . LYS A 1 132 ? -0.663 -6.762 6.521 1.00 88.94 132 LYS A C 1
ATOM 1067 O O . LYS A 1 132 ? -1.369 -7.108 7.468 1.00 88.94 132 LYS A O 1
ATOM 1072 N N . ALA A 1 133 ? 0.020 -5.616 6.515 1.00 86.94 133 ALA A N 1
ATOM 1073 C CA . ALA A 1 133 ? -0.035 -4.644 7.607 1.00 86.94 133 ALA A CA 1
ATOM 1074 C C . ALA A 1 133 ? -1.470 -4.142 7.835 1.00 86.94 133 ALA A C 1
ATOM 1076 O O . ALA A 1 133 ? -1.944 -4.118 8.970 1.00 86.94 133 ALA A O 1
ATOM 1077 N N . LYS A 1 134 ? -2.199 -3.851 6.750 1.00 85.25 134 LYS A N 1
ATOM 1078 C CA . LYS A 1 134 ? -3.627 -3.511 6.786 1.00 85.25 134 LYS A CA 1
ATOM 1079 C C . LYS A 1 134 ? -4.459 -4.598 7.466 1.00 85.25 134 LYS A C 1
ATOM 1081 O O . LYS A 1 134 ? -5.193 -4.290 8.400 1.00 85.25 134 LYS A O 1
ATOM 1086 N N . ASN A 1 135 ? -4.369 -5.844 7.001 1.00 88.69 135 ASN A N 1
ATOM 1087 C CA . ASN A 1 135 ? -5.203 -6.930 7.523 1.00 88.69 135 ASN A CA 1
ATOM 1088 C C . ASN A 1 135 ? -4.955 -7.145 9.023 1.00 88.69 135 ASN A C 1
ATOM 1090 O O . ASN A 1 135 ? -5.899 -7.367 9.781 1.00 88.69 135 ASN A O 1
ATOM 1094 N N . ARG A 1 136 ? -3.698 -7.001 9.470 1.00 92.69 136 ARG A N 1
ATOM 1095 C CA . ARG A 1 136 ? -3.342 -7.030 10.896 1.00 92.69 136 ARG A CA 1
ATOM 1096 C C . ARG A 1 136 ? -4.012 -5.899 11.676 1.00 92.69 136 ARG A C 1
ATOM 1098 O O . ARG A 1 136 ? -4.629 -6.175 12.699 1.00 92.69 136 ARG A O 1
ATOM 1105 N N . LEU A 1 137 ? -3.944 -4.659 11.184 1.00 90.12 137 LEU A N 1
ATOM 1106 C CA . LEU A 1 137 ? -4.575 -3.504 11.835 1.00 90.12 137 LEU A CA 1
ATOM 1107 C C . LEU A 1 137 ? -6.102 -3.625 11.891 1.00 90.12 137 LEU A C 1
ATOM 1109 O O . LEU A 1 137 ? -6.685 -3.354 12.934 1.00 90.12 137 LEU A O 1
ATOM 1113 N N . GLN A 1 138 ? -6.753 -4.069 10.811 1.00 90.56 138 GLN A N 1
ATOM 1114 C CA . GLN A 1 138 ? -8.207 -4.281 10.799 1.00 90.56 138 GLN A CA 1
ATOM 1115 C C . GLN A 1 138 ? -8.632 -5.370 11.785 1.00 90.56 138 GLN A C 1
ATOM 1117 O O . GLN A 1 138 ? -9.595 -5.181 12.523 1.00 90.56 138 GLN A O 1
ATOM 1122 N N . THR A 1 139 ? -7.891 -6.480 11.834 1.00 93.12 139 THR A N 1
ATOM 1123 C CA . THR A 1 139 ? -8.164 -7.574 12.777 1.00 93.12 139 THR A CA 1
ATOM 1124 C C . THR A 1 139 ? -7.983 -7.110 14.220 1.00 93.12 139 THR A C 1
ATOM 1126 O O . THR A 1 139 ? -8.841 -7.368 15.060 1.00 93.12 139 THR A O 1
ATOM 1129 N N . HIS A 1 140 ? -6.896 -6.386 14.506 1.00 93.69 140 HIS A N 1
ATOM 1130 C CA . HIS A 1 140 ? -6.643 -5.824 15.831 1.00 93.69 140 HIS A CA 1
ATOM 1131 C C . HIS A 1 140 ? -7.750 -4.849 16.237 1.00 93.69 140 HIS A C 1
ATOM 1133 O O . HIS A 1 140 ? -8.312 -4.974 17.314 1.00 93.69 140 HIS A O 1
ATOM 1139 N N . LEU A 1 141 ? -8.119 -3.914 15.361 1.00 94.12 141 LEU A N 1
ATOM 1140 C CA . LEU A 1 141 ? -9.143 -2.918 15.662 1.00 94.12 141 LEU A CA 1
ATOM 1141 C C . LEU A 1 141 ? -10.524 -3.545 15.886 1.00 94.12 141 LEU A C 1
ATOM 1143 O O . LEU A 1 141 ? -11.230 -3.138 16.802 1.00 94.12 141 LEU A O 1
ATOM 1147 N N . ALA A 1 142 ? -10.897 -4.552 15.092 1.00 94.56 142 ALA A N 1
ATOM 1148 C CA . ALA A 1 142 ? -12.136 -5.298 15.301 1.00 94.56 142 ALA A CA 1
ATOM 1149 C C . ALA A 1 142 ? -12.147 -6.013 16.661 1.00 94.56 142 ALA A C 1
ATOM 1151 O O . ALA A 1 142 ? -13.161 -5.995 17.354 1.00 94.56 142 ALA A O 1
ATOM 1152 N N . LYS A 1 143 ? -11.008 -6.596 17.060 1.00 96.50 143 LYS A N 1
ATOM 1153 C CA . LYS A 1 143 ? -10.851 -7.232 18.370 1.00 96.50 143 LYS A CA 1
ATOM 1154 C C . LYS A 1 143 ? -10.985 -6.223 19.514 1.00 96.50 143 LYS A C 1
ATOM 1156 O O . LYS A 1 143 ? -11.735 -6.491 20.444 1.00 96.50 143 LYS A O 1
ATOM 1161 N N . GLU A 1 144 ? -10.302 -5.082 19.437 1.00 96.31 144 GLU A N 1
ATOM 1162 C CA . GLU A 1 144 ? -10.369 -4.036 20.470 1.00 96.31 144 GLU A CA 1
ATOM 1163 C C . GLU A 1 144 ? -11.788 -3.470 20.615 1.00 96.31 144 GLU A C 1
ATOM 1165 O O . GLU A 1 144 ? -12.274 -3.305 21.731 1.00 96.31 144 GLU A O 1
ATOM 1170 N N . ILE A 1 145 ? -12.484 -3.225 19.496 1.00 96.94 145 ILE A N 1
ATOM 1171 C CA . ILE A 1 145 ? -13.889 -2.789 19.501 1.00 96.94 145 ILE A CA 1
ATOM 1172 C C . ILE A 1 145 ? -14.757 -3.816 20.229 1.00 96.94 145 ILE A C 1
ATOM 1174 O O . ILE A 1 145 ? -15.431 -3.458 21.189 1.00 96.94 145 ILE A O 1
ATOM 1178 N N . PHE A 1 146 ? -14.665 -5.091 19.844 1.00 97.38 146 PHE A N 1
ATOM 1179 C CA . PHE A 1 146 ? -15.440 -6.163 20.468 1.00 97.38 146 PHE A CA 1
ATOM 1180 C C . PHE A 1 146 ? -15.156 -6.294 21.973 1.00 97.38 146 PHE A C 1
ATOM 1182 O O . PHE A 1 146 ? -16.072 -6.437 22.780 1.00 97.38 146 PHE A O 1
ATOM 1189 N N . GLN A 1 147 ? -13.885 -6.219 22.377 1.00 97.62 147 GLN A N 1
ATOM 1190 C CA . GLN A 1 147 ? -13.501 -6.263 23.789 1.00 97.62 147 GLN A CA 1
ATOM 1191 C C . GLN A 1 147 ? -14.035 -5.058 24.573 1.00 97.62 147 GLN A C 1
ATOM 1193 O O . GLN A 1 147 ? -14.477 -5.220 25.709 1.00 97.62 147 GLN A O 1
ATOM 1198 N N . THR A 1 148 ? -14.032 -3.868 23.969 1.00 96.88 148 THR A N 1
ATOM 1199 C CA . THR A 1 148 ? -14.561 -2.648 24.594 1.00 96.88 148 THR A CA 1
ATOM 1200 C C . THR A 1 148 ? -16.084 -2.708 24.727 1.00 96.88 148 THR A C 1
ATOM 1202 O O . THR A 1 148 ? -16.618 -2.338 25.768 1.00 96.88 148 THR A O 1
ATOM 1205 N N . GLU A 1 149 ? -16.791 -3.232 23.722 1.00 97.81 149 GLU A N 1
ATOM 1206 C CA . GLU A 1 149 ? -18.241 -3.472 23.782 1.00 97.81 149 GLU A CA 1
ATOM 1207 C C . GLU A 1 149 ? -18.593 -4.455 24.908 1.00 97.81 149 GLU A C 1
ATOM 1209 O O . GLU A 1 149 ? -19.434 -4.155 25.756 1.00 97.81 149 GLU A O 1
ATOM 1214 N N . MET A 1 150 ? -17.874 -5.581 24.993 1.00 98.00 150 MET A N 1
ATOM 1215 C CA . MET A 1 150 ? -18.032 -6.554 26.080 1.00 98.00 150 MET A CA 1
ATOM 1216 C C . MET A 1 150 ? -17.759 -5.938 27.460 1.00 98.00 150 MET A C 1
ATOM 1218 O O . MET A 1 150 ? -18.470 -6.233 28.424 1.00 98.00 150 MET A O 1
ATOM 1222 N N . LEU A 1 151 ? -16.746 -5.071 27.568 1.00 97.44 151 LEU A N 1
ATOM 1223 C CA . LEU A 1 151 ? -16.436 -4.350 28.801 1.00 97.44 151 LEU A CA 1
ATOM 1224 C C . LEU A 1 151 ? -17.593 -3.429 29.202 1.00 97.44 151 LEU A C 1
ATOM 1226 O O . LEU A 1 151 ? -18.030 -3.490 30.350 1.00 97.44 151 LEU A O 1
ATOM 1230 N N . ILE A 1 152 ? -18.127 -2.633 28.272 1.00 97.88 152 ILE A N 1
ATOM 1231 C CA . ILE A 1 152 ? -19.277 -1.752 28.523 1.00 97.88 152 ILE A CA 1
ATOM 1232 C C . ILE A 1 152 ? -20.476 -2.563 29.025 1.00 97.88 152 ILE A C 1
ATOM 1234 O O . ILE A 1 152 ? -21.086 -2.188 30.027 1.00 97.88 152 ILE A O 1
ATOM 1238 N N . ASP A 1 153 ? -20.788 -3.694 28.389 1.00 97.94 153 ASP A N 1
ATOM 1239 C CA . ASP A 1 153 ? -21.891 -4.561 28.813 1.00 97.94 153 ASP A CA 1
ATOM 1240 C C . ASP A 1 153 ? -21.672 -5.130 30.220 1.00 97.94 153 ASP A C 1
ATOM 1242 O O . ASP A 1 153 ? -22.600 -5.160 31.036 1.00 97.94 153 ASP A O 1
ATOM 1246 N N . SER A 1 154 ? -20.439 -5.538 30.534 1.00 97.94 154 SER A N 1
ATOM 1247 C CA . SER A 1 154 ? -20.083 -6.040 31.864 1.00 97.94 154 SER A CA 1
ATOM 1248 C C . SER A 1 154 ? -20.196 -4.959 32.947 1.00 97.94 154 SER A C 1
ATOM 1250 O O . SER A 1 154 ? -20.740 -5.227 34.018 1.00 97.94 154 SER A O 1
ATOM 1252 N N . LEU A 1 155 ? -19.778 -3.723 32.651 1.00 97.06 155 LEU A N 1
ATOM 1253 C CA . LEU A 1 155 ? -19.885 -2.580 33.558 1.00 97.06 155 LEU A CA 1
ATOM 1254 C C . LEU A 1 155 ? -21.347 -2.170 33.764 1.00 97.06 155 LEU A C 1
ATOM 1256 O O . LEU A 1 155 ? -21.776 -1.969 34.899 1.00 97.06 155 LEU A O 1
ATOM 1260 N N . LYS A 1 156 ? -22.149 -2.128 32.691 1.00 97.00 156 LYS A N 1
ATOM 1261 C CA . LYS A 1 156 ? -23.597 -1.871 32.769 1.00 97.00 156 LYS A CA 1
ATOM 1262 C C . LYS A 1 156 ? -24.322 -2.951 33.563 1.00 97.00 156 LYS A C 1
ATOM 1264 O O . LYS A 1 156 ? -25.276 -2.647 34.273 1.00 97.00 156 LYS A O 1
ATOM 1269 N N . LYS A 1 157 ? -23.889 -4.210 33.463 1.00 96.94 157 LYS A N 1
ATOM 1270 C CA . LYS A 1 157 ? -24.412 -5.290 34.304 1.00 96.94 157 LYS A CA 1
ATOM 1271 C C . LYS A 1 157 ? -24.035 -5.086 35.772 1.00 96.94 157 LYS A C 1
ATOM 1273 O O . LYS A 1 157 ? -24.925 -5.127 36.611 1.00 96.94 157 LYS A O 1
ATOM 1278 N N . ALA A 1 158 ? -22.766 -4.800 36.066 1.00 96.50 158 ALA A N 1
ATOM 1279 C CA . ALA A 1 158 ? -22.310 -4.527 37.429 1.00 96.50 158 ALA A CA 1
ATOM 1280 C C . ALA A 1 158 ? -23.062 -3.348 38.068 1.00 96.50 158 ALA A C 1
ATOM 1282 O O . ALA A 1 158 ? -23.353 -3.388 39.259 1.00 96.50 158 ALA A O 1
ATOM 1283 N N . LEU A 1 159 ? -23.422 -2.334 37.274 1.00 95.88 159 LEU A N 1
ATOM 1284 C CA . LEU A 1 159 ? -24.256 -1.219 37.714 1.00 95.88 159 LEU A CA 1
ATOM 1285 C C . LEU A 1 159 ? -25.651 -1.694 38.157 1.00 95.88 159 LEU A C 1
ATOM 1287 O O . LEU A 1 159 ? -26.047 -1.430 39.289 1.00 95.88 159 LEU A O 1
ATOM 1291 N N . ARG A 1 160 ? -26.351 -2.470 37.315 1.00 95.00 160 ARG A N 1
ATOM 1292 C CA . ARG A 1 160 ? -27.665 -3.053 37.657 1.00 95.00 160 ARG A CA 1
ATOM 1293 C C . ARG A 1 160 ? -27.599 -3.946 38.894 1.00 95.00 160 ARG A C 1
ATOM 1295 O O . ARG A 1 160 ? -28.475 -3.893 39.751 1.00 95.00 160 ARG A O 1
ATOM 1302 N N . ASP A 1 161 ? -26.530 -4.729 39.025 1.00 95.69 161 ASP A N 1
ATOM 1303 C CA . ASP A 1 161 ? -26.325 -5.617 40.173 1.00 95.69 161 ASP A CA 1
ATOM 1304 C C . ASP A 1 161 ? -26.141 -4.833 41.496 1.00 95.69 161 ASP A C 1
ATOM 1306 O O . ASP A 1 161 ? -26.350 -5.392 42.574 1.00 95.69 161 ASP A O 1
ATOM 1310 N N . LYS A 1 162 ? -25.782 -3.537 41.444 1.00 94.62 162 LYS A N 1
ATOM 1311 C CA . LYS A 1 162 ? -25.661 -2.646 42.616 1.00 94.62 162 LYS A CA 1
ATOM 1312 C C . LYS A 1 162 ? -26.945 -1.887 42.970 1.00 94.62 162 LYS A C 1
ATOM 1314 O O . LYS A 1 162 ? -27.070 -1.467 44.119 1.00 94.62 162 LYS A O 1
ATOM 1319 N N . GLU A 1 163 ? -27.913 -1.780 42.059 1.00 91.94 163 GLU A N 1
ATOM 1320 C CA . GLU A 1 163 ? -29.198 -1.099 42.305 1.00 91.94 163 GLU A CA 1
ATOM 1321 C C . GLU A 1 163 ? -30.016 -1.794 43.405 1.00 91.94 163 GLU A C 1
ATOM 1323 O O . GLU A 1 163 ? -30.517 -1.143 44.322 1.00 91.94 163 GLU A O 1
ATOM 1328 N N . CYS A 1 164 ? -30.110 -3.128 43.364 1.00 91.31 164 CYS A N 1
ATOM 1329 C CA . CYS A 1 164 ? -30.873 -3.894 44.355 1.00 91.31 164 CYS A CA 1
ATOM 1330 C C . CYS A 1 164 ? -30.283 -3.788 45.779 1.00 91.31 164 CYS A C 1
ATOM 1332 O O . CYS A 1 164 ? -31.038 -3.482 46.704 1.00 91.31 164 CYS A O 1
ATOM 1334 N N . PRO A 1 165 ? -28.965 -3.993 45.998 1.00 93.25 165 PRO A N 1
ATOM 1335 C CA . PRO A 1 165 ? -28.338 -3.738 47.294 1.00 93.25 165 PRO A CA 1
ATOM 1336 C C . PRO A 1 165 ? -28.540 -2.306 47.795 1.00 93.25 165 PRO A C 1
ATOM 1338 O O . PRO A 1 165 ? -28.874 -2.132 48.964 1.00 93.25 165 PRO A O 1
ATOM 1341 N N . LEU A 1 166 ? -28.400 -1.295 46.927 1.00 94.12 166 LEU A N 1
ATOM 1342 C CA . LEU A 1 166 ? -28.618 0.101 47.313 1.00 94.12 166 LEU A CA 1
ATOM 1343 C C . LEU A 1 166 ? -30.044 0.318 47.831 1.00 94.12 166 LEU A C 1
ATOM 1345 O O . LEU A 1 166 ? -30.218 0.878 48.911 1.00 94.12 166 LEU A O 1
ATOM 1349 N N . MET A 1 167 ? -31.046 -0.186 47.103 1.00 93.19 167 MET A N 1
ATOM 1350 C CA . MET A 1 167 ? -32.452 -0.088 47.498 1.00 93.19 167 MET A CA 1
ATOM 1351 C C . MET A 1 167 ? -32.694 -0.733 48.869 1.00 93.19 167 MET A C 1
ATOM 1353 O O . MET A 1 167 ? -33.316 -0.125 49.731 1.00 93.19 167 MET A O 1
ATOM 1357 N N . VAL A 1 168 ? -32.146 -1.930 49.114 1.00 94.69 168 VAL A N 1
ATOM 1358 C CA . VAL A 1 168 ? -32.290 -2.624 50.406 1.00 94.69 168 VAL A CA 1
ATOM 1359 C C . VAL A 1 168 ? -31.678 -1.821 51.555 1.00 94.69 168 VAL A C 1
ATOM 1361 O O . VAL A 1 168 ? -32.298 -1.703 52.612 1.00 94.69 168 VAL A O 1
ATOM 1364 N N . VAL A 1 169 ? -30.470 -1.278 51.380 1.00 92.62 169 VAL A N 1
ATOM 1365 C CA . VAL A 1 169 ? -29.795 -0.506 52.436 1.00 92.62 169 VA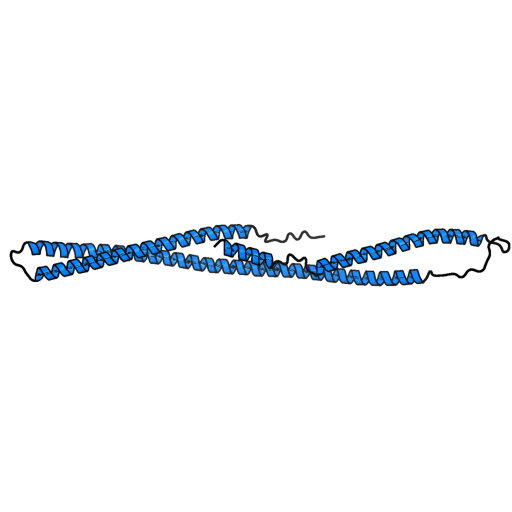L A CA 1
ATOM 1366 C C . VAL A 1 169 ? -30.506 0.830 52.672 1.00 92.62 169 VAL A C 1
ATOM 1368 O O . VAL A 1 169 ? -30.686 1.215 53.825 1.00 92.62 169 VAL A O 1
ATOM 1371 N N . GLN A 1 170 ? -30.992 1.495 51.619 1.00 90.88 170 GLN A N 1
ATOM 1372 C CA . GLN A 1 170 ? -31.805 2.709 51.739 1.00 90.88 170 GLN A CA 1
ATOM 1373 C C . GLN A 1 170 ? -33.117 2.447 52.486 1.00 90.88 170 GLN A C 1
ATOM 1375 O O . GLN A 1 170 ? -33.432 3.185 53.414 1.00 90.88 170 GLN A O 1
ATOM 1380 N N . THR A 1 171 ? -33.841 1.370 52.165 1.00 92.31 171 THR A N 1
ATOM 1381 C CA . THR A 1 171 ? -35.058 0.992 52.903 1.00 92.31 171 THR A CA 1
ATOM 1382 C C . THR A 1 171 ? -34.753 0.671 54.370 1.00 92.31 171 THR A C 1
ATOM 1384 O O . THR A 1 171 ? -35.476 1.116 55.254 1.00 92.31 171 THR A O 1
ATOM 1387 N N . ARG A 1 172 ? -33.656 -0.043 54.670 1.00 90.44 172 ARG A N 1
ATOM 1388 C CA . ARG A 1 172 ? -33.226 -0.298 56.063 1.00 90.44 172 ARG A CA 1
ATOM 1389 C C . ARG A 1 172 ? -32.898 0.991 56.811 1.00 90.44 172 ARG A C 1
ATOM 1391 O O . ARG A 1 172 ? -33.240 1.123 57.986 1.00 90.44 172 ARG A O 1
ATOM 1398 N N . LEU A 1 173 ? -32.222 1.924 56.143 1.00 88.69 173 LEU A N 1
ATOM 1399 C CA . LEU A 1 173 ? -31.891 3.222 56.711 1.00 88.69 173 LEU A CA 1
ATOM 1400 C C . LEU A 1 173 ? -33.166 4.017 57.018 1.00 88.69 173 LEU A C 1
ATOM 1402 O O . LEU A 1 173 ? -33.269 4.543 58.123 1.00 88.69 173 LEU A O 1
ATOM 1406 N N . ASP A 1 174 ? -34.130 4.050 56.098 1.00 89.56 174 ASP A N 1
ATOM 1407 C CA . ASP A 1 174 ? -35.418 4.737 56.258 1.00 89.56 174 ASP A CA 1
ATOM 1408 C C . ASP A 1 174 ? -36.210 4.185 57.453 1.00 89.56 174 ASP A C 1
ATOM 1410 O O . ASP A 1 174 ? -36.507 4.924 58.393 1.00 89.56 174 ASP A O 1
ATOM 1414 N N . GLU A 1 175 ? -36.390 2.862 57.519 1.00 87.25 175 GLU A N 1
ATOM 1415 C CA . GLU A 1 175 ? -37.023 2.172 58.654 1.00 87.25 175 GLU A CA 1
ATOM 1416 C C . GLU A 1 175 ? -36.324 2.481 59.992 1.00 87.25 175 GLU A C 1
ATOM 1418 O O . GLU A 1 175 ? -36.967 2.660 61.030 1.00 87.25 175 GLU A O 1
ATOM 1423 N N . SER A 1 176 ? -34.989 2.606 59.991 1.00 83.50 176 SER A N 1
ATOM 1424 C CA . SER A 1 176 ? -34.228 2.962 61.197 1.00 83.50 176 SER A CA 1
ATOM 1425 C C . SER A 1 176 ? -34.502 4.388 61.692 1.00 83.50 176 SER A C 1
ATOM 1427 O O . SER A 1 176 ? -34.342 4.660 62.884 1.00 83.50 176 SER A O 1
ATOM 1429 N N . THR A 1 177 ? -34.940 5.304 60.817 1.00 83.06 177 THR A N 1
ATOM 1430 C CA . THR A 1 177 ? -35.236 6.694 61.198 1.00 83.06 177 THR A CA 1
ATOM 1431 C C . THR A 1 177 ? -36.520 6.841 62.010 1.00 83.06 177 THR A C 1
ATOM 1433 O O . THR A 1 177 ? -36.662 7.823 62.739 1.00 83.06 177 THR A O 1
ATOM 1436 N N . HIS A 1 178 ? -37.416 5.854 61.954 1.00 84.00 178 HIS A N 1
ATOM 1437 C CA . HIS A 1 178 ? -38.671 5.847 62.704 1.00 84.00 178 HIS A CA 1
ATOM 1438 C C . HIS A 1 178 ? -38.516 5.420 64.173 1.00 84.00 178 HIS A C 1
ATOM 1440 O O . HIS A 1 178 ? -39.471 5.509 64.947 1.00 84.00 178 HIS A O 1
ATOM 1446 N N . ARG A 1 179 ? -37.325 4.970 64.595 1.00 78.62 179 ARG A N 1
ATOM 1447 C CA . ARG A 1 179 ? -37.073 4.571 65.987 1.00 78.62 179 ARG A CA 1
ATOM 1448 C C . ARG A 1 179 ? -36.876 5.798 66.900 1.00 78.62 179 ARG A C 1
ATOM 1450 O O . ARG A 1 179 ? -36.058 6.656 66.578 1.00 78.62 179 ARG A O 1
ATOM 1457 N N . PRO A 1 180 ? -37.536 5.873 68.077 1.00 72.75 180 PRO A N 1
ATOM 1458 C CA . PRO A 1 180 ? -37.458 7.032 68.981 1.00 72.75 180 PRO A CA 1
ATOM 1459 C C . PRO A 1 180 ? -36.094 7.287 69.650 1.00 72.75 180 PRO A C 1
ATOM 1461 O O . PRO A 1 180 ? -35.944 8.278 70.361 1.00 72.75 180 PRO A O 1
ATOM 1464 N N . THR A 1 181 ? -35.105 6.402 69.496 1.00 64.31 181 THR A N 1
ATOM 1465 C CA . THR A 1 181 ? -33.808 6.489 70.188 1.00 64.31 181 THR A CA 1
ATOM 1466 C C . THR A 1 181 ? -32.664 6.362 69.185 1.00 64.31 181 THR A C 1
ATOM 1468 O O . THR A 1 181 ? -32.727 5.552 68.264 1.00 64.31 181 THR A O 1
ATOM 1471 N N . VAL A 1 182 ? -31.614 7.175 69.344 1.00 65.44 182 VAL A N 1
ATOM 1472 C CA . VAL A 1 182 ? -30.447 7.173 68.447 1.00 65.44 182 VAL A CA 1
ATOM 1473 C C . VAL A 1 182 ? -29.627 5.902 68.681 1.00 65.44 182 VAL A C 1
ATOM 1475 O O . VAL A 1 182 ? -28.866 5.814 69.641 1.00 65.44 182 VAL A O 1
ATOM 1478 N N . GLU A 1 183 ? -29.795 4.908 67.810 1.00 62.12 183 GLU A N 1
ATOM 1479 C CA . GLU A 1 183 ? -29.043 3.651 67.850 1.00 62.12 183 GLU A CA 1
ATOM 1480 C C . GLU A 1 183 ? -27.779 3.694 66.971 1.00 62.12 183 GLU A C 1
ATOM 1482 O O . GLU A 1 183 ? -27.769 4.278 65.884 1.00 62.12 183 GLU A O 1
ATOM 1487 N N . LEU A 1 184 ? -26.721 2.994 67.405 1.00 63.88 184 LEU A N 1
ATOM 1488 C CA . LEU A 1 184 ? -25.458 2.811 66.668 1.00 63.88 184 LEU A CA 1
ATOM 1489 C C . LEU A 1 184 ? -25.672 2.196 65.265 1.00 63.88 184 LEU A C 1
ATOM 1491 O O . LEU A 1 184 ? -24.897 2.442 64.351 1.00 63.88 184 LEU A O 1
ATOM 1495 N N . CYS A 1 185 ? -26.762 1.452 65.067 1.00 67.00 185 CYS A N 1
ATOM 1496 C CA . CYS A 1 185 ? -27.142 0.828 63.796 1.00 67.00 185 CYS A CA 1
ATOM 1497 C C . CYS A 1 185 ? -27.417 1.850 62.667 1.00 67.00 185 CYS A C 1
ATOM 1499 O O . CYS A 1 185 ? -27.219 1.571 61.484 1.00 67.00 185 CYS A O 1
ATOM 1501 N N . ARG A 1 186 ? -27.797 3.086 63.013 1.00 69.12 186 ARG A N 1
ATOM 1502 C CA . ARG A 1 186 ? -28.006 4.155 62.029 1.00 69.12 186 ARG A CA 1
ATOM 1503 C C . ARG A 1 186 ? -26.695 4.596 61.370 1.00 69.12 186 ARG A C 1
ATOM 1505 O O . ARG A 1 186 ? -26.690 4.885 60.177 1.00 69.12 186 ARG A O 1
ATOM 1512 N N . THR A 1 187 ? -25.581 4.614 62.109 1.00 72.81 187 THR A N 1
ATOM 1513 C CA . THR A 1 187 ? -24.280 5.023 61.550 1.00 72.81 187 THR A CA 1
ATOM 1514 C C . THR A 1 187 ? -23.754 3.983 60.560 1.00 72.81 187 THR A C 1
ATOM 1516 O O . THR A 1 187 ? -23.262 4.351 59.496 1.00 72.81 187 THR A O 1
ATOM 1519 N N . THR A 1 188 ?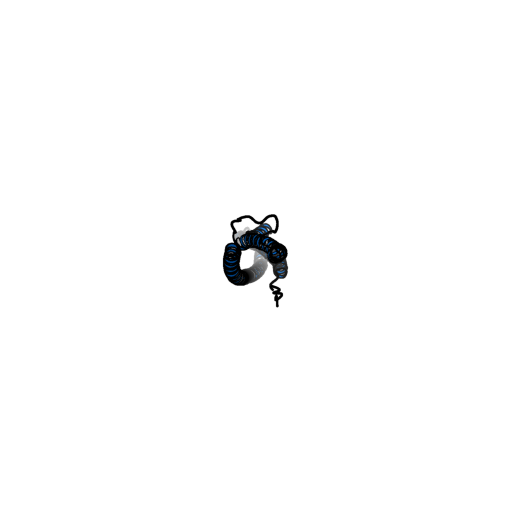 -23.956 2.693 60.844 1.00 79.62 188 THR A N 1
ATOM 1520 C CA . THR A 1 188 ? -23.531 1.587 59.973 1.00 79.62 188 THR A CA 1
ATOM 1521 C C . THR A 1 188 ? -24.279 1.552 58.638 1.00 79.62 188 THR A C 1
ATOM 1523 O O . THR A 1 188 ? -23.673 1.300 57.601 1.00 79.62 188 THR A O 1
ATOM 1526 N N . HIS A 1 189 ? -25.580 1.865 58.625 1.00 82.50 189 HIS A N 1
ATOM 1527 C CA . HIS A 1 189 ? -26.345 1.945 57.376 1.00 82.50 189 HIS A CA 1
ATOM 1528 C C . HIS A 1 189 ? -25.961 3.173 56.548 1.00 82.50 189 HIS A C 1
ATOM 1530 O O . HIS A 1 189 ? -25.842 3.073 55.332 1.00 82.50 189 HIS A O 1
ATOM 1536 N N . THR A 1 190 ? -25.692 4.321 57.185 1.00 86.50 190 THR A N 1
ATOM 1537 C CA . THR A 1 190 ? -25.230 5.515 56.455 1.00 86.50 190 THR A CA 1
ATOM 1538 C C . THR A 1 190 ? -23.869 5.321 55.789 1.00 86.50 190 THR A C 1
ATOM 1540 O O . THR A 1 190 ? -23.660 5.823 54.687 1.00 86.50 190 THR A O 1
ATOM 1543 N N . THR A 1 191 ? -22.947 4.586 56.422 1.00 87.94 191 THR A N 1
ATOM 1544 C CA . THR A 1 191 ? -21.651 4.266 55.809 1.00 87.94 191 THR A CA 1
ATOM 1545 C C . THR A 1 191 ? -21.813 3.296 54.642 1.00 87.94 191 THR A C 1
ATOM 1547 O O . THR A 1 191 ? -21.236 3.533 53.587 1.00 87.94 191 THR A O 1
ATOM 1550 N N . GLU A 1 192 ? -22.654 2.269 54.788 1.00 91.62 192 GLU A N 1
ATOM 1551 C CA . GLU A 1 192 ? -22.923 1.281 53.735 1.00 91.62 192 GLU A CA 1
ATOM 1552 C C . GLU A 1 192 ? -23.592 1.913 52.499 1.00 91.62 192 GLU A C 1
ATOM 1554 O O . GLU A 1 192 ? -23.165 1.648 51.376 1.00 91.62 192 GLU A O 1
ATOM 1559 N N . VAL A 1 193 ? -24.581 2.807 52.684 1.00 92.81 193 VAL A N 1
ATOM 1560 C CA . VAL A 1 193 ? -25.179 3.577 51.571 1.00 92.81 193 VAL A CA 1
ATOM 1561 C C . VAL A 1 193 ? -24.095 4.340 50.818 1.00 92.81 193 VAL A C 1
ATOM 1563 O O . VAL A 1 193 ? -23.994 4.214 49.599 1.00 92.81 193 VAL A O 1
ATOM 1566 N N . LYS A 1 194 ? -23.245 5.077 51.543 1.00 93.25 194 LYS A N 1
ATOM 1567 C CA . LYS A 1 194 ? -22.195 5.896 50.936 1.00 93.25 194 LYS A CA 1
ATOM 1568 C C . LYS A 1 194 ? -21.179 5.055 50.159 1.00 93.25 194 LYS A C 1
ATOM 1570 O O . LYS A 1 194 ? -20.795 5.426 49.058 1.00 93.25 194 LYS A O 1
ATOM 1575 N N . GLU A 1 195 ? -20.772 3.903 50.689 1.00 94.44 195 GLU A N 1
ATOM 1576 C CA . GLU A 1 195 ? -19.849 2.989 50.001 1.00 94.44 195 GLU A CA 1
ATOM 1577 C C . GLU A 1 195 ? -20.442 2.425 48.698 1.00 94.44 195 GLU A C 1
ATOM 1579 O O . GLU A 1 195 ? -19.741 2.309 47.683 1.00 94.44 195 GLU A O 1
ATOM 1584 N N . ILE A 1 196 ? -21.736 2.080 48.702 1.00 93.88 196 ILE A N 1
ATOM 1585 C CA . ILE A 1 196 ? -22.436 1.598 47.506 1.00 93.88 196 ILE A CA 1
ATOM 1586 C C . ILE A 1 196 ? -22.592 2.733 46.483 1.00 93.88 196 ILE A C 1
ATOM 1588 O O . ILE A 1 196 ? -22.310 2.514 45.304 1.00 93.88 196 ILE A O 1
ATOM 1592 N N . GLU A 1 197 ? -22.967 3.939 46.916 1.00 95.12 197 GLU A N 1
ATOM 1593 C CA . GLU A 1 197 ? -23.073 5.131 46.062 1.00 95.12 197 GLU A CA 1
ATOM 1594 C C . GLU A 1 197 ? -21.724 5.512 45.434 1.00 95.12 197 GLU A C 1
ATOM 1596 O O . GLU A 1 197 ? -21.649 5.712 44.221 1.00 95.12 197 GLU A O 1
ATOM 1601 N N . ASP A 1 198 ? -20.637 5.508 46.212 1.00 96.00 198 ASP A N 1
ATOM 1602 C CA . ASP A 1 198 ? -19.276 5.752 45.717 1.00 96.00 198 ASP A CA 1
ATOM 1603 C C . ASP A 1 198 ? -18.863 4.696 44.676 1.00 96.00 198 ASP A C 1
ATOM 1605 O O . ASP A 1 198 ? -18.205 5.002 43.677 1.00 96.00 198 ASP A O 1
ATOM 1609 N N . THR A 1 199 ? -19.255 3.435 44.882 1.00 96.06 199 THR A N 1
ATOM 1610 C CA . THR A 1 199 ? -18.994 2.349 43.924 1.00 96.06 199 THR A CA 1
ATOM 1611 C C . THR A 1 199 ? -19.783 2.545 42.629 1.00 96.06 199 THR A C 1
ATOM 1613 O O . THR A 1 199 ? -19.228 2.376 41.543 1.00 96.06 199 THR A O 1
ATOM 1616 N N . ILE A 1 200 ? -21.059 2.924 42.724 1.00 95.94 200 ILE A N 1
ATOM 1617 C CA . ILE A 1 200 ? -21.917 3.232 41.572 1.00 95.94 200 ILE A CA 1
ATOM 1618 C C . ILE A 1 200 ? -21.355 4.420 40.785 1.00 95.94 200 ILE A C 1
ATOM 1620 O O . ILE A 1 200 ? -21.285 4.356 39.558 1.00 95.94 200 ILE A O 1
ATOM 1624 N N . HIS A 1 201 ? -20.889 5.466 41.471 1.00 96.19 201 HIS A N 1
ATOM 1625 C CA . HIS A 1 201 ? -20.272 6.623 40.829 1.00 96.19 201 HIS A CA 1
ATOM 1626 C C . HIS A 1 201 ? -19.031 6.226 40.017 1.00 96.19 201 HIS A C 1
ATOM 1628 O O . HIS A 1 201 ? -18.953 6.522 38.825 1.00 96.19 201 HIS A O 1
ATOM 1634 N N . LYS A 1 202 ? -18.119 5.447 40.613 1.00 96.81 202 LYS A N 1
ATOM 1635 C CA . LYS A 1 202 ? -16.925 4.921 39.921 1.00 96.81 202 LYS A CA 1
ATOM 1636 C C . LYS A 1 202 ? -17.273 4.033 38.725 1.00 96.81 202 LYS A C 1
ATOM 1638 O O . LYS A 1 202 ? -16.597 4.082 37.696 1.00 96.81 202 LYS A O 1
ATOM 1643 N N . LEU A 1 203 ? -18.318 3.207 38.841 1.00 96.44 203 LEU A N 1
ATOM 1644 C CA . LEU A 1 203 ? -18.801 2.386 37.727 1.00 96.44 203 LEU A CA 1
ATOM 1645 C C . LEU A 1 203 ? -19.339 3.259 36.587 1.00 96.44 203 LEU A C 1
ATOM 1647 O O . LEU A 1 203 ? -19.021 2.991 35.431 1.00 96.44 203 LEU A O 1
ATOM 1651 N N . HIS A 1 204 ? -20.086 4.323 36.889 1.00 97.31 204 HIS A N 1
ATOM 1652 C CA . HIS A 1 204 ? -20.544 5.283 35.884 1.00 97.31 204 HIS A CA 1
ATOM 1653 C C . HIS A 1 204 ? -19.390 5.994 35.174 1.00 97.31 204 HIS A C 1
ATOM 1655 O O . HIS A 1 204 ? -19.396 6.069 33.944 1.00 97.31 204 HIS A O 1
ATOM 1661 N N . GLU A 1 205 ? -18.389 6.472 35.917 1.00 97.31 205 GLU A N 1
ATOM 1662 C CA . GLU A 1 205 ? -17.178 7.064 35.335 1.00 97.31 205 GLU A CA 1
ATOM 1663 C C . GLU A 1 205 ? -16.479 6.077 34.391 1.00 97.31 205 GLU A C 1
ATOM 1665 O O . GLU A 1 205 ? -16.161 6.422 33.252 1.00 97.31 205 GLU A O 1
ATOM 1670 N N . SER A 1 206 ? -16.338 4.820 34.823 1.00 96.94 206 SER A N 1
ATOM 1671 C CA . SER A 1 206 ? -15.720 3.754 34.025 1.00 96.94 206 SER A CA 1
ATOM 1672 C C . SER A 1 206 ? -16.515 3.436 32.751 1.00 96.94 206 SER A C 1
ATOM 1674 O O . SER A 1 206 ? -15.924 3.203 31.697 1.00 96.94 206 SER A O 1
ATOM 1676 N N . VAL A 1 207 ? -17.854 3.444 32.815 1.00 97.69 207 VAL A N 1
ATOM 1677 C CA . VAL A 1 207 ? -18.717 3.277 31.630 1.00 97.69 207 VAL A CA 1
ATOM 1678 C C . VAL A 1 207 ? -18.505 4.428 30.653 1.00 97.69 207 VAL A C 1
ATOM 1680 O O . VAL A 1 207 ? -18.291 4.175 29.470 1.00 97.69 207 VAL A O 1
ATOM 1683 N N . MET A 1 208 ? -18.514 5.676 31.131 1.00 97.56 208 MET A N 1
ATOM 1684 C CA . MET A 1 208 ? -18.279 6.838 30.269 1.00 97.56 208 MET A CA 1
ATOM 1685 C C . MET A 1 208 ? -16.895 6.789 29.617 1.00 97.56 208 MET A C 1
ATOM 1687 O O . MET A 1 208 ? -16.748 7.118 28.439 1.00 97.56 208 MET A O 1
ATOM 1691 N N . GLU A 1 209 ? -15.864 6.376 30.355 1.00 97.38 209 GLU A N 1
ATOM 1692 C CA . GLU A 1 209 ? -14.521 6.219 29.803 1.00 97.38 209 GLU A CA 1
ATOM 1693 C C . GLU A 1 209 ? -14.483 5.139 28.712 1.00 97.38 209 GLU A C 1
ATOM 1695 O O . GLU A 1 209 ? -13.971 5.399 27.620 1.00 97.38 209 GLU A O 1
ATOM 1700 N N . ALA A 1 210 ? -15.093 3.975 28.952 1.00 96.81 210 ALA A N 1
ATOM 1701 C CA . ALA A 1 210 ? -15.176 2.890 27.975 1.00 96.81 210 ALA A CA 1
ATOM 1702 C C . ALA A 1 210 ? -16.004 3.264 26.725 1.00 96.81 210 ALA A C 1
ATOM 1704 O O . ALA A 1 210 ? -15.646 2.920 25.599 1.00 96.81 210 ALA A O 1
ATOM 1705 N N . GLU A 1 211 ? -17.091 4.022 26.876 1.00 97.50 211 GLU A N 1
ATOM 1706 C CA . GLU A 1 211 ? -17.874 4.528 25.740 1.00 97.50 211 GLU A CA 1
ATOM 1707 C C . GLU A 1 211 ? -17.075 5.556 24.918 1.00 97.50 211 GLU A C 1
ATOM 1709 O O . GLU A 1 211 ? -17.090 5.533 23.681 1.00 97.50 211 GLU A O 1
ATOM 1714 N N . ASN A 1 212 ? -16.297 6.414 25.585 1.00 97.81 212 ASN A N 1
ATOM 1715 C CA . ASN A 1 212 ? -15.393 7.353 24.924 1.00 97.81 212 ASN A CA 1
ATOM 1716 C C . ASN A 1 212 ? -14.266 6.641 24.159 1.00 97.81 212 ASN A C 1
ATOM 1718 O O . ASN A 1 212 ? -13.905 7.072 23.056 1.00 97.81 212 ASN A O 1
ATOM 1722 N N . THR A 1 213 ? -13.688 5.568 24.710 1.00 96.75 213 THR A N 1
ATOM 1723 C CA . THR A 1 213 ? -12.673 4.773 24.001 1.00 96.75 213 THR A CA 1
ATOM 1724 C C . THR A 1 213 ? -13.279 4.059 22.797 1.00 96.75 213 THR A C 1
ATOM 1726 O O . THR A 1 213 ? -12.713 4.159 21.705 1.00 96.75 213 THR A O 1
ATOM 1729 N N . LEU A 1 214 ? -14.466 3.459 22.932 1.00 97.50 214 LEU A N 1
ATOM 1730 C CA . LEU A 1 214 ? -15.190 2.849 21.814 1.00 97.50 214 LEU A CA 1
ATOM 1731 C C . LEU A 1 214 ? -15.432 3.859 20.683 1.00 97.50 214 LEU A C 1
ATOM 1733 O O . LEU A 1 214 ? -15.135 3.579 19.519 1.00 97.50 214 LEU A O 1
ATOM 1737 N N . GLN A 1 215 ? -15.887 5.072 21.010 1.00 97.25 215 GLN A N 1
ATOM 1738 C CA . GLN A 1 215 ? -16.117 6.110 20.006 1.00 97.25 215 GLN A CA 1
ATOM 1739 C C . GLN A 1 215 ? -14.824 6.501 19.269 1.00 97.25 215 GLN A C 1
ATOM 1741 O O . GLN A 1 215 ? -14.842 6.723 18.054 1.00 97.25 215 GLN A O 1
ATOM 1746 N N . LYS A 1 216 ? -13.688 6.577 19.978 1.00 96.62 216 LYS A N 1
ATOM 1747 C CA . LYS A 1 216 ? -12.373 6.822 19.361 1.00 96.62 216 LYS A CA 1
ATOM 1748 C C . LYS A 1 216 ? -11.996 5.686 18.407 1.00 96.62 216 LYS A C 1
ATOM 1750 O O . LYS A 1 216 ? -11.630 5.969 17.269 1.00 96.62 216 LYS A O 1
ATOM 1755 N N . LEU A 1 217 ? -12.146 4.427 18.824 1.00 95.56 217 LEU A N 1
ATOM 1756 C CA . LEU A 1 217 ? -11.839 3.255 17.994 1.00 95.56 217 LEU A CA 1
ATOM 1757 C C . LEU A 1 217 ? -12.688 3.217 16.714 1.00 95.56 217 LEU A C 1
ATOM 1759 O O . LEU A 1 217 ? -12.152 2.998 15.625 1.00 95.56 217 LEU A O 1
ATOM 1763 N N . VAL A 1 218 ? -13.989 3.506 16.812 1.00 95.44 218 VAL A N 1
ATOM 1764 C CA . VAL A 1 218 ? -14.898 3.571 15.654 1.00 95.44 218 VAL A CA 1
ATOM 1765 C C . VAL A 1 218 ? -14.503 4.694 14.688 1.00 95.44 218 VAL A C 1
ATOM 1767 O O . VAL A 1 218 ? -14.472 4.479 13.474 1.00 95.44 218 VAL A O 1
ATOM 1770 N N . LYS A 1 219 ? -14.129 5.877 15.195 1.00 95.62 219 LYS A N 1
ATOM 1771 C CA . LYS A 1 219 ? -13.614 6.977 14.356 1.00 95.62 219 LYS A CA 1
ATOM 1772 C C . LYS A 1 219 ? -12.326 6.577 13.633 1.00 95.62 219 LYS A C 1
ATOM 1774 O O . LYS A 1 219 ? -12.194 6.826 12.435 1.00 95.62 219 LYS A O 1
ATOM 1779 N N . THR A 1 220 ? -11.400 5.918 14.329 1.00 93.75 220 THR A N 1
ATOM 1780 C CA . THR A 1 220 ? -10.165 5.397 13.725 1.00 93.75 220 THR A CA 1
ATOM 1781 C C . THR A 1 220 ? -10.460 4.356 12.646 1.00 93.75 220 THR A C 1
ATOM 1783 O O . THR A 1 220 ? -9.828 4.387 11.590 1.00 93.75 220 THR A O 1
ATOM 1786 N N . LYS A 1 221 ? -11.450 3.479 12.859 1.00 93.19 221 LYS A N 1
ATOM 1787 C CA . LYS A 1 221 ? -11.895 2.498 11.857 1.00 93.19 221 LYS A CA 1
ATOM 1788 C C . LYS A 1 221 ? -12.372 3.185 10.579 1.00 93.19 221 LYS A C 1
ATOM 1790 O O . LYS A 1 221 ? -11.872 2.864 9.504 1.00 93.19 221 LYS A O 1
ATOM 1795 N N . ALA A 1 222 ? -13.272 4.159 10.703 1.00 92.38 222 ALA A N 1
ATOM 1796 C CA . ALA A 1 222 ? -13.815 4.890 9.560 1.00 92.38 222 ALA A CA 1
ATOM 1797 C C . ALA A 1 222 ? -12.724 5.654 8.786 1.00 92.38 222 ALA A C 1
ATOM 1799 O O . ALA A 1 222 ? -12.700 5.631 7.555 1.00 92.38 222 ALA A O 1
ATOM 1800 N N . ALA A 1 223 ? -11.781 6.285 9.495 1.00 91.50 223 ALA A N 1
ATOM 1801 C CA . ALA A 1 223 ? -10.647 6.964 8.869 1.00 91.50 223 ALA A CA 1
ATOM 1802 C C . ALA A 1 223 ? -9.757 5.990 8.074 1.00 91.50 223 ALA A C 1
ATOM 1804 O O . ALA A 1 223 ? -9.389 6.275 6.935 1.00 91.50 223 ALA A O 1
ATOM 1805 N N . LEU A 1 224 ? -9.460 4.813 8.639 1.00 87.62 224 LEU A N 1
ATOM 1806 C CA . LEU A 1 224 ? -8.699 3.775 7.942 1.00 87.62 224 LEU A CA 1
ATOM 1807 C C . LEU A 1 224 ? -9.442 3.250 6.706 1.00 87.62 224 LEU A C 1
ATOM 1809 O O . LEU A 1 224 ? -8.823 3.070 5.661 1.00 87.62 224 LEU A O 1
ATOM 1813 N N . GLU A 1 225 ? -10.752 3.018 6.790 1.00 87.56 225 GLU A N 1
ATOM 1814 C CA . GLU A 1 225 ? -11.575 2.578 5.652 1.00 87.56 225 GLU A CA 1
ATOM 1815 C C . GLU A 1 225 ? -11.602 3.610 4.517 1.00 87.56 225 GLU A C 1
ATOM 1817 O O . GLU A 1 225 ? -11.463 3.254 3.343 1.00 87.56 225 GLU A O 1
ATOM 1822 N N . HIS A 1 226 ? -11.698 4.893 4.861 1.00 88.81 226 HIS A N 1
ATOM 1823 C CA . HIS A 1 226 ? -11.615 5.985 3.899 1.00 88.81 226 HIS A CA 1
ATOM 1824 C C . HIS A 1 226 ? -10.246 6.037 3.200 1.00 88.81 226 HIS A C 1
ATOM 1826 O O . HIS A 1 226 ? -10.173 6.017 1.967 1.00 88.81 226 HIS A O 1
ATOM 1832 N N . ASP A 1 227 ? -9.151 6.030 3.966 1.00 85.06 227 ASP A N 1
ATOM 1833 C CA . ASP A 1 227 ? -7.789 6.048 3.415 1.00 85.06 227 ASP A CA 1
ATOM 1834 C C . ASP A 1 227 ? -7.518 4.828 2.517 1.00 85.06 227 ASP A C 1
ATOM 1836 O O . ASP A 1 227 ? -6.794 4.913 1.521 1.00 85.06 227 ASP A O 1
ATOM 1840 N N . LEU A 1 228 ? -8.132 3.684 2.832 1.00 78.94 228 LEU A N 1
ATOM 1841 C CA . LEU A 1 228 ? -8.065 2.478 2.012 1.00 78.94 228 LEU A CA 1
ATOM 1842 C C . LEU A 1 228 ? -8.786 2.620 0.678 1.00 78.94 228 LEU A C 1
ATOM 1844 O O . LEU A 1 228 ? -8.248 2.176 -0.337 1.00 78.94 228 LEU A O 1
ATOM 1848 N N . SER A 1 229 ? -9.971 3.229 0.668 1.00 83.38 229 SER A N 1
ATOM 1849 C CA . SER A 1 229 ? -10.707 3.505 -0.569 1.00 83.38 229 SER A CA 1
ATOM 1850 C C . SER A 1 229 ? -9.862 4.354 -1.523 1.00 83.38 229 SER A C 1
ATOM 1852 O O . SER A 1 229 ? -9.692 4.006 -2.694 1.00 83.38 229 SER A O 1
ATOM 1854 N N . ILE A 1 230 ? -9.222 5.403 -0.995 1.00 85.12 230 ILE A N 1
ATOM 1855 C CA . ILE A 1 230 ? -8.323 6.266 -1.771 1.00 85.12 230 ILE A CA 1
ATOM 1856 C C . ILE A 1 230 ? -7.159 5.457 -2.351 1.00 85.12 230 ILE A C 1
ATOM 1858 O O . ILE A 1 230 ? -6.933 5.488 -3.561 1.00 85.12 230 ILE A O 1
ATOM 1862 N N . LYS A 1 231 ? -6.449 4.684 -1.520 1.00 80.31 231 LYS A N 1
ATOM 1863 C CA . LYS A 1 231 ? -5.305 3.884 -1.985 1.00 80.31 231 LYS A CA 1
ATOM 1864 C C . LYS A 1 231 ? -5.688 2.830 -3.020 1.00 80.31 231 LYS A C 1
ATOM 1866 O O . LYS A 1 231 ? -4.951 2.635 -3.982 1.00 80.31 231 LYS A O 1
ATOM 1871 N N . ALA A 1 232 ? -6.827 2.160 -2.849 1.00 78.81 232 ALA A N 1
ATOM 1872 C CA . ALA A 1 232 ? -7.308 1.167 -3.805 1.00 78.81 232 ALA A CA 1
ATOM 1873 C C . ALA A 1 232 ? -7.577 1.793 -5.184 1.00 78.81 232 ALA A C 1
ATOM 1875 O O . ALA A 1 232 ? -7.249 1.195 -6.210 1.00 78.81 232 ALA A O 1
ATOM 1876 N N . ASN A 1 233 ? -8.109 3.017 -5.214 1.00 78.50 233 ASN A N 1
ATOM 1877 C CA . ASN A 1 233 ? -8.328 3.758 -6.454 1.00 78.50 233 ASN A CA 1
ATOM 1878 C C . ASN A 1 233 ? -7.010 4.198 -7.106 1.00 78.50 233 ASN A C 1
ATOM 1880 O O . ASN A 1 233 ? -6.872 4.091 -8.322 1.00 78.50 233 ASN A O 1
ATOM 1884 N N . SER A 1 234 ? -6.016 4.616 -6.316 1.00 76.88 234 SER A N 1
ATOM 1885 C CA . SER A 1 234 ? -4.686 4.960 -6.840 1.00 76.88 234 SER A CA 1
ATOM 1886 C C . SER A 1 234 ? -3.975 3.762 -7.478 1.00 76.88 234 SER A C 1
ATOM 1888 O O . SER A 1 234 ? -3.335 3.913 -8.515 1.00 76.88 234 SER A O 1
ATOM 1890 N N . LEU A 1 235 ? -4.119 2.563 -6.903 1.00 69.56 235 LEU A N 1
ATOM 1891 C CA . LEU A 1 235 ? -3.493 1.341 -7.424 1.00 69.56 235 LEU A CA 1
ATOM 1892 C C . LEU A 1 235 ? -4.095 0.882 -8.760 1.00 69.56 235 LEU A C 1
ATOM 1894 O O . LEU A 1 235 ? -3.360 0.405 -9.618 1.00 69.56 235 LEU A O 1
ATOM 1898 N N . LYS A 1 236 ? -5.402 1.081 -8.981 1.00 67.75 236 LYS A N 1
ATOM 1899 C CA . LYS A 1 236 ? -6.049 0.788 -10.276 1.00 67.75 236 LYS A CA 1
ATOM 1900 C C . LYS A 1 236 ? -5.517 1.645 -11.427 1.00 67.75 236 LYS A C 1
ATOM 1902 O O . LYS A 1 236 ? -5.649 1.254 -12.580 1.00 67.75 236 LYS A O 1
ATOM 1907 N N . SER A 1 237 ? -4.944 2.809 -11.125 1.00 61.84 237 SER A N 1
ATOM 1908 C CA . SER A 1 237 ? -4.419 3.731 -12.133 1.00 61.84 237 SER A CA 1
ATOM 1909 C C . SER A 1 237 ? -3.019 3.359 -12.638 1.00 61.84 237 SER A C 1
ATOM 1911 O O . SER A 1 237 ? -2.557 3.981 -13.594 1.00 61.84 237 SER A O 1
ATOM 1913 N N . PHE A 1 238 ? -2.323 2.398 -12.016 1.00 56.97 238 PHE A N 1
ATOM 1914 C CA . PHE A 1 238 ? -0.987 1.991 -12.456 1.00 56.97 238 PHE A CA 1
ATOM 1915 C C . PHE A 1 238 ? -1.085 0.987 -13.617 1.00 56.97 238 PHE A C 1
ATOM 1917 O O . PHE A 1 238 ? -1.646 -0.095 -13.431 1.00 56.97 238 PHE A O 1
ATOM 1924 N N . PRO A 1 239 ? -0.538 1.292 -14.809 1.00 56.31 239 PRO A N 1
ATOM 1925 C CA . PRO A 1 239 ? -0.552 0.360 -15.928 1.00 56.31 239 PRO A CA 1
ATOM 1926 C C . PRO A 1 239 ? 0.353 -0.836 -15.608 1.00 56.31 239 PRO A C 1
ATOM 1928 O O . PRO A 1 239 ? 1.575 -0.730 -15.623 1.00 56.31 239 PRO A O 1
ATOM 1931 N N . SER A 1 240 ? -0.250 -1.984 -15.290 1.00 53.06 240 SER A N 1
ATOM 1932 C CA . SER A 1 240 ? 0.471 -3.223 -14.955 1.00 53.06 240 SER A CA 1
ATOM 1933 C C . SER A 1 240 ? 0.976 -3.996 -16.179 1.00 53.06 240 SER A C 1
ATOM 1935 O O . SER A 1 240 ? 1.546 -5.072 -16.028 1.00 53.06 240 SER A O 1
ATOM 1937 N N . THR A 1 241 ? 0.756 -3.496 -17.395 1.00 54.84 241 THR A N 1
ATOM 1938 C CA . THR A 1 241 ? 1.127 -4.198 -18.628 1.00 54.84 241 THR A CA 1
ATOM 1939 C C . THR A 1 241 ? 1.929 -3.284 -19.551 1.00 54.84 241 THR A C 1
ATOM 1941 O O . THR A 1 241 ? 1.449 -2.215 -19.932 1.00 54.84 241 THR A O 1
ATOM 1944 N N . PRO A 1 242 ? 3.155 -3.677 -19.938 1.00 51.16 242 PRO A N 1
ATOM 1945 C CA . PRO A 1 242 ? 3.836 -3.028 -21.032 1.00 51.16 242 PRO A CA 1
ATOM 1946 C C . PRO A 1 242 ? 3.128 -3.490 -22.307 1.00 51.16 242 PRO A C 1
ATOM 1948 O O . PRO A 1 242 ? 3.120 -4.677 -22.633 1.00 51.16 242 PRO A O 1
ATOM 1951 N N . LEU A 1 243 ? 2.517 -2.556 -23.034 1.00 47.66 243 LEU A N 1
ATOM 1952 C CA . LEU A 1 243 ? 2.175 -2.771 -24.436 1.00 47.66 243 LEU A CA 1
ATOM 1953 C C . LEU A 1 243 ? 3.494 -2.860 -25.208 1.00 47.66 243 LEU A C 1
ATOM 1955 O O . LEU A 1 243 ? 3.980 -1.877 -25.763 1.00 47.66 243 LEU A O 1
ATOM 1959 N N . LEU A 1 244 ? 4.103 -4.045 -25.198 1.00 45.03 244 LEU A N 1
ATOM 1960 C CA . LEU A 1 244 ? 5.119 -4.421 -26.167 1.00 45.03 244 LEU A CA 1
ATOM 1961 C C . LEU A 1 244 ? 4.402 -4.578 -27.507 1.00 45.03 244 LEU A C 1
ATOM 1963 O O . LEU A 1 244 ? 4.007 -5.666 -27.913 1.00 45.03 244 LEU A O 1
ATOM 1967 N N . VAL A 1 245 ? 4.182 -3.445 -28.171 1.00 37.31 245 VAL A N 1
ATOM 1968 C CA . VAL A 1 245 ? 3.938 -3.425 -29.607 1.00 37.31 245 VAL A CA 1
ATOM 1969 C C . VAL A 1 245 ? 5.229 -3.941 -30.227 1.00 37.31 245 VAL A C 1
ATOM 1971 O O . VAL A 1 245 ? 6.244 -3.244 -30.250 1.00 37.31 245 VAL A O 1
ATOM 1974 N N . GLY A 1 246 ? 5.213 -5.217 -30.606 1.00 35.19 246 GLY A N 1
ATOM 1975 C CA . GLY A 1 246 ? 6.311 -5.850 -31.311 1.00 35.19 246 GLY A CA 1
ATOM 1976 C C . GLY A 1 246 ? 6.600 -5.065 -32.583 1.00 35.19 246 GLY A C 1
ATOM 1977 O O . GLY A 1 246 ? 5.720 -4.891 -33.421 1.00 35.19 246 GLY A O 1
ATOM 1978 N N . TYR A 1 247 ? 7.831 -4.583 -32.710 1.00 36.94 247 TYR A N 1
ATOM 1979 C CA . TYR A 1 247 ? 8.395 -4.281 -34.015 1.00 36.94 247 TYR A CA 1
ATOM 1980 C C . TYR A 1 247 ? 8.753 -5.629 -34.652 1.00 36.94 247 TYR A C 1
ATOM 1982 O O . TYR A 1 247 ? 9.838 -6.156 -34.417 1.00 36.94 247 TYR A O 1
ATOM 1990 N N . THR A 1 248 ? 7.791 -6.218 -35.362 1.00 37.06 248 THR A N 1
ATOM 1991 C CA . THR A 1 248 ? 8.037 -7.221 -36.409 1.00 37.06 248 THR A CA 1
ATOM 1992 C C . THR A 1 248 ? 8.073 -6.526 -37.753 1.00 37.06 248 THR A C 1
ATOM 1994 O O . THR A 1 248 ? 7.138 -5.723 -37.984 1.00 37.06 248 THR A O 1
#

InterPro domains:
  IPR000435 Tektins [PR00511] (157-173)
  IPR000435 Tektins [PR00511] (176-196)
  IPR000435 Tektins [PTHR19960] (33-235)
  IPR048256 Tektin-like [PF03148] (34-236)